Protein AF-K6E9Y2-F1 (afdb_monomer_lite)

pLDDT: mean 90.01, std 8.11, range [41.88, 97.06]

Radius of gyration: 33.17 Å; chains: 1; bounding box: 61×35×99 Å

Foldseek 3Di:
DLQDLVLLLLDDQQVLCVLLDNPDPVSVPDDSSVSSVSSCVVCPPPPPSVLVVLVVCQPSNWAFPVRLCVLLVHDPVVVVVCVVVVLWDFPDWDWDDDPNDIDIDTTTGSSSSVVCVVVVCVVVVVVVVVVVVVVVVVVVVVVVVVVVVVVVVVVCCCVPPVVVVLLVVQVVVPVVSSVVVVVVVVVVVVVVVVVVVVVVVVVVVVVVVVVVVVVVVVVD

Secondary structure (DSSP, 8-state):
--S-HHHHTTS-HHHHHHHH-TT-GGGGGS-HHHHHHHHHHHHTT-HHHHHHHHHH-TTTTPBPHHHHHHHHT--TTHHHHHHHTTSS-EEEEEEEEETTEEEEEEEE-HHHHHHHHHTTHHHHHHHHHHHHHHHHHHHHHHHHHHHHHHHHHHHHHIIIIIHHHHHHHHHHH-HHHHHHHHHHHHHHHHHHHHHHHHHHHHHHHHHHHHHHHHHHTT--

Sequence (220 aa):
MLIDEERAKRLHKSILIEEISPQNKSLMKLKKTELVALFLEKIEGNDLLQLNIIKKYPAIFALHPLEVEELLEITKSERPRWTKDSKLPVVYYESFRKWGRTLEYPMYNYFEAIQILRKNLVEKWRKSHNEEVAMNRKVSARAAVKTRKHHQFLIKNFYEDEWKTLLKQWYMEDPITGATLQLAFWTMWVNRFAKEMQVKEGKAKKRPLNIERRKSFFIN

Organism: NCBI:txid1117379

Structure (mmCIF, N/CA/C/O backbone):
data_AF-K6E9Y2-F1
#
_entry.id   AF-K6E9Y2-F1
#
loop_
_atom_site.group_PDB
_atom_site.id
_atom_site.type_symbol
_atom_site.label_atom_id
_atom_site.label_alt_id
_atom_site.label_comp_id
_atom_site.label_asym_id
_atom_site.label_entity_id
_atom_site.label_seq_id
_atom_site.pdbx_PDB_ins_code
_atom_site.Cartn_x
_atom_site.Cartn_y
_atom_site.Cartn_z
_atom_site.occupancy
_atom_site.B_iso_or_equiv
_atom_site.auth_seq_id
_atom_site.auth_comp_id
_atom_site.auth_asym_id
_atom_site.auth_atom_id
_atom_site.pdbx_PDB_model_num
ATOM 1 N N . MET A 1 1 ? -5.721 8.472 26.804 1.00 74.06 1 MET A N 1
ATOM 2 C CA . MET A 1 1 ? -6.708 7.381 26.941 1.00 74.06 1 MET A CA 1
ATOM 3 C C . MET A 1 1 ? -6.871 6.748 25.560 1.00 74.06 1 MET A C 1
ATOM 5 O O . MET A 1 1 ? -6.759 7.479 24.589 1.00 74.06 1 MET A O 1
ATOM 9 N N . LEU A 1 2 ? -6.990 5.422 25.431 1.00 81.81 2 LEU A N 1
ATOM 10 C CA . LEU A 1 2 ? -7.096 4.746 24.119 1.00 81.81 2 LEU A CA 1
ATOM 11 C C . LEU A 1 2 ? -8.550 4.672 23.625 1.00 81.81 2 LEU A C 1
ATOM 13 O O . LEU A 1 2 ? -8.819 4.674 22.421 1.00 81.81 2 LEU A O 1
ATOM 17 N N . ILE A 1 3 ? -9.493 4.581 24.561 1.00 87.00 3 ILE A N 1
ATOM 18 C CA . ILE A 1 3 ? -10.926 4.559 24.284 1.00 87.00 3 ILE A CA 1
ATOM 19 C C . ILE A 1 3 ? -11.521 5.886 24.747 1.00 87.00 3 ILE A C 1
ATOM 21 O O . ILE A 1 3 ? -11.663 6.111 25.946 1.00 87.00 3 ILE A O 1
ATOM 25 N N . ASP A 1 4 ? -11.885 6.730 23.786 1.00 87.88 4 ASP A N 1
ATOM 26 C CA . ASP A 1 4 ? -12.559 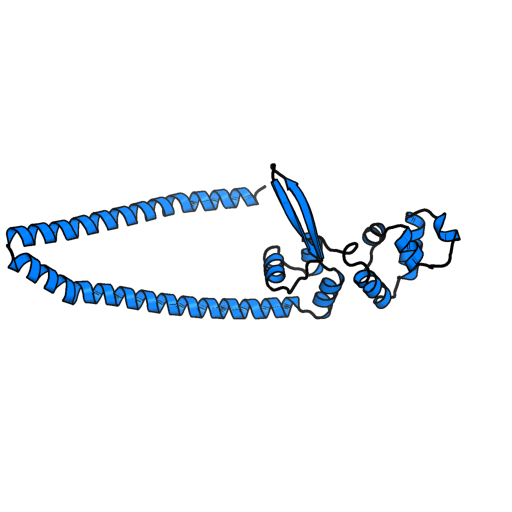8.003 24.043 1.00 87.88 4 ASP A CA 1
ATOM 27 C C . ASP A 1 4 ? -14.083 7.826 24.062 1.00 87.88 4 ASP A C 1
ATOM 29 O O . ASP A 1 4 ? -14.621 6.809 23.606 1.00 87.88 4 ASP A O 1
ATOM 33 N N . GLU A 1 5 ? -14.803 8.842 24.539 1.00 89.00 5 GLU A N 1
ATOM 34 C CA . GLU A 1 5 ? -16.264 8.808 24.669 1.00 89.00 5 GLU A CA 1
ATOM 35 C C . GLU A 1 5 ? -16.972 8.491 23.341 1.00 89.00 5 GLU A C 1
ATOM 37 O O . GLU A 1 5 ? -17.909 7.689 23.302 1.00 89.00 5 GLU A O 1
ATOM 42 N N . GLU A 1 6 ? -16.499 9.053 22.227 1.00 88.44 6 GLU A N 1
ATOM 43 C CA . GLU A 1 6 ? -17.061 8.786 20.898 1.00 88.44 6 GLU A CA 1
ATOM 44 C C . GLU A 1 6 ? -16.912 7.323 20.477 1.00 88.44 6 GLU A C 1
ATOM 46 O O . GLU A 1 6 ? -17.826 6.738 19.892 1.00 88.44 6 GLU A O 1
ATOM 51 N N . ARG A 1 7 ? -15.781 6.698 20.813 1.00 87.00 7 ARG A N 1
ATOM 52 C CA . ARG A 1 7 ? -15.530 5.286 20.508 1.00 87.00 7 ARG A CA 1
ATOM 53 C C . ARG A 1 7 ? -16.324 4.378 21.433 1.00 87.00 7 ARG A C 1
ATOM 55 O O . ARG A 1 7 ? -16.904 3.401 20.967 1.00 87.00 7 ARG A O 1
ATOM 62 N N . ALA A 1 8 ? -16.435 4.728 22.713 1.00 87.81 8 ALA A N 1
ATOM 63 C CA . ALA A 1 8 ? -17.274 4.005 23.665 1.00 87.81 8 ALA A CA 1
ATOM 64 C C . ALA A 1 8 ? -18.760 4.038 23.261 1.00 87.81 8 ALA A C 1
ATOM 66 O O . ALA A 1 8 ? -19.460 3.032 23.388 1.00 87.81 8 ALA A O 1
ATOM 67 N N . LYS A 1 9 ? -19.241 5.142 22.671 1.00 90.31 9 LYS A N 1
ATOM 68 C CA . LYS A 1 9 ? -20.601 5.234 22.107 1.00 90.31 9 LYS A CA 1
ATOM 69 C C . LYS A 1 9 ? -20.856 4.242 20.967 1.00 90.31 9 LYS A C 1
ATOM 71 O O . LYS A 1 9 ? -22.021 3.899 20.749 1.00 90.31 9 LYS A O 1
ATOM 76 N N . ARG A 1 10 ? -19.830 3.742 20.269 1.00 88.94 10 ARG A N 1
ATOM 77 C CA . ARG A 1 10 ? -19.991 2.713 19.221 1.00 88.94 10 ARG A CA 1
ATOM 78 C C . ARG A 1 10 ? -20.391 1.350 19.803 1.00 88.94 10 ARG A C 1
ATOM 80 O O . ARG A 1 10 ? -21.016 0.557 19.106 1.00 88.94 10 ARG A O 1
ATOM 87 N N . LEU A 1 11 ? -20.112 1.089 21.084 1.00 89.19 11 LEU A N 1
ATOM 88 C CA . LEU A 1 11 ? -20.496 -0.161 21.742 1.00 89.19 11 LEU A CA 1
ATOM 89 C C . LEU A 1 11 ? -22.020 -0.278 21.907 1.00 89.19 11 LEU A C 1
ATOM 91 O O . LEU A 1 11 ? -22.737 0.685 22.215 1.00 89.19 11 LEU A O 1
ATOM 95 N N . HIS A 1 12 ? -22.527 -1.498 21.732 1.00 88.12 12 HIS A N 1
ATOM 96 C CA . HIS A 1 12 ? -23.909 -1.826 22.065 1.00 88.12 12 HIS A CA 1
ATOM 97 C C . HIS A 1 12 ? -24.113 -1.852 23.583 1.00 88.12 12 HIS A C 1
ATOM 99 O O . HIS A 1 12 ? -23.205 -2.168 24.349 1.00 88.12 12 HIS A O 1
ATOM 105 N N . LYS A 1 13 ? -25.345 -1.561 24.019 1.00 86.75 13 LYS A N 1
ATOM 106 C CA . LYS A 1 13 ? -25.712 -1.528 25.443 1.00 86.75 13 LYS A CA 1
ATOM 107 C C . LYS A 1 13 ? -25.407 -2.854 26.153 1.00 86.75 13 LYS A C 1
ATOM 109 O O . LYS A 1 13 ? -24.942 -2.836 27.284 1.00 86.75 13 LYS A O 1
ATOM 114 N N . SER A 1 14 ? -25.642 -3.981 25.480 1.00 86.00 14 SER A N 1
ATOM 115 C CA . SER A 1 14 ? -25.337 -5.322 25.990 1.00 86.00 14 SER A CA 1
ATOM 116 C C . SER A 1 14 ? -23.853 -5.497 26.308 1.00 86.00 14 SER A C 1
ATOM 118 O O . SER A 1 14 ? -23.520 -5.954 27.396 1.00 86.00 14 SER A O 1
ATOM 120 N N . ILE A 1 15 ? -22.978 -5.063 25.397 1.00 87.81 15 ILE A N 1
ATOM 121 C CA . ILE A 1 15 ? -21.522 -5.164 25.548 1.00 87.81 15 ILE A CA 1
ATOM 122 C C . ILE A 1 15 ? -21.037 -4.283 26.703 1.00 87.81 15 ILE A C 1
ATOM 124 O O 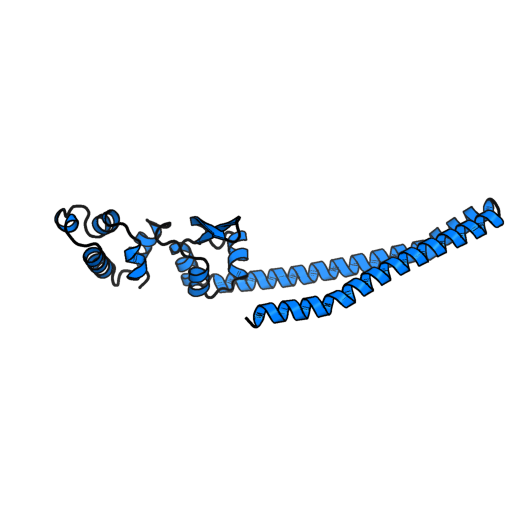. ILE A 1 15 ? -20.252 -4.732 27.530 1.00 87.81 15 ILE A O 1
ATOM 128 N N . LEU A 1 16 ? -21.546 -3.049 26.812 1.00 86.44 16 LEU A N 1
ATOM 129 C CA . LEU A 1 16 ? -21.209 -2.159 27.931 1.00 86.44 16 LEU A CA 1
ATOM 130 C C . LEU A 1 16 ? -21.563 -2.796 29.283 1.00 86.44 16 LEU A C 1
ATOM 132 O O . LEU A 1 16 ? -20.768 -2.743 30.214 1.00 86.44 16 LEU A O 1
ATOM 136 N N . ILE A 1 17 ? -22.732 -3.432 29.390 1.00 86.19 17 ILE A N 1
ATOM 137 C CA . ILE A 1 17 ? -23.160 -4.104 30.625 1.00 86.19 17 ILE A CA 1
ATOM 138 C C . ILE A 1 17 ? -22.260 -5.305 30.938 1.00 86.19 17 ILE A C 1
ATOM 140 O O . ILE A 1 17 ? -21.850 -5.453 32.087 1.00 86.19 17 ILE A O 1
ATOM 144 N N . GLU A 1 18 ? -21.921 -6.125 29.939 1.00 87.62 18 GLU A N 1
ATOM 145 C CA . GLU A 1 18 ? -21.026 -7.279 30.101 1.00 87.62 18 GLU A CA 1
ATOM 146 C C . GLU A 1 18 ? -19.648 -6.860 30.634 1.00 87.62 18 GLU A C 1
ATOM 148 O O . GLU A 1 18 ? -19.160 -7.442 31.603 1.00 87.62 18 GLU A O 1
ATOM 153 N N . GLU A 1 19 ? -19.049 -5.816 30.054 1.00 87.12 19 GLU A N 1
ATOM 154 C CA . GLU A 1 19 ? -17.720 -5.339 30.450 1.00 87.12 19 GLU A CA 1
ATOM 155 C C . GLU A 1 19 ? -17.734 -4.584 31.793 1.00 87.12 19 GLU A C 1
ATOM 157 O O . GLU A 1 19 ? -16.748 -4.630 32.533 1.00 87.12 19 GLU A O 1
ATOM 162 N N . ILE A 1 20 ? -18.835 -3.912 32.166 1.00 83.94 20 ILE A N 1
ATOM 163 C CA . ILE A 1 20 ? -18.978 -3.257 33.481 1.00 83.94 20 ILE A CA 1
ATOM 164 C C . ILE A 1 20 ? -19.216 -4.300 34.579 1.00 83.94 20 ILE A C 1
ATOM 166 O O . ILE A 1 20 ? -18.459 -4.348 35.552 1.00 83.94 20 ILE A O 1
ATOM 170 N N . SER A 1 21 ? -20.251 -5.132 34.450 1.00 82.38 21 SER A N 1
ATOM 171 C CA . SER A 1 21 ? -20.549 -6.220 35.384 1.00 82.38 21 SER A CA 1
ATOM 172 C C . SER A 1 21 ? -21.590 -7.184 34.789 1.00 82.38 21 SER A C 1
ATOM 174 O O . SER A 1 21 ? -22.768 -6.824 34.684 1.00 82.38 21 SER A O 1
ATOM 176 N N . PRO A 1 22 ? -21.220 -8.440 34.480 1.00 72.88 22 PRO A N 1
ATOM 177 C CA . PRO A 1 22 ? -22.093 -9.373 33.765 1.00 72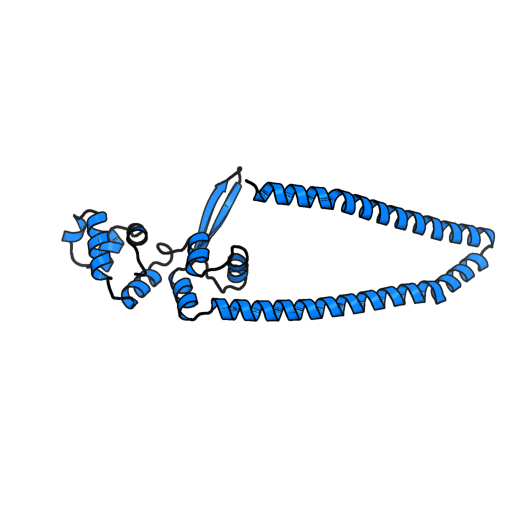.88 22 PRO A CA 1
ATOM 178 C C . PRO A 1 22 ? -23.317 -9.849 34.572 1.00 72.88 22 PRO A C 1
ATOM 180 O O . PRO A 1 22 ? -24.254 -10.397 34.000 1.00 72.88 22 PRO A O 1
ATOM 183 N N . GLN A 1 23 ? -23.346 -9.639 35.893 1.00 72.44 23 GLN A N 1
ATOM 184 C CA . GLN A 1 23 ? -24.413 -10.139 36.779 1.00 72.44 23 GLN A CA 1
ATOM 185 C C . GLN A 1 23 ? -25.368 -9.042 37.273 1.00 72.44 23 GLN A C 1
ATOM 187 O O . GLN A 1 23 ? -26.384 -9.333 37.910 1.00 72.44 23 GLN A O 1
ATOM 192 N N . ASN A 1 24 ? -25.083 -7.771 36.982 1.00 76.12 24 ASN A N 1
ATOM 193 C CA . ASN A 1 24 ? -25.829 -6.670 37.570 1.00 76.12 24 ASN A CA 1
ATOM 194 C C . ASN A 1 24 ? -27.070 -6.289 36.741 1.00 76.12 24 ASN A C 1
ATOM 196 O O . ASN A 1 24 ? -27.037 -5.407 35.881 1.00 76.12 24 ASN A O 1
ATOM 200 N N . LYS A 1 25 ? -28.209 -6.923 37.053 1.00 73.75 25 LYS A N 1
ATOM 201 C CA . LYS A 1 25 ? -29.513 -6.669 36.401 1.00 73.75 25 LYS A CA 1
ATOM 202 C C . LYS A 1 25 ? -29.996 -5.215 36.513 1.00 73.75 25 LYS A C 1
ATOM 204 O O . LYS A 1 25 ? -30.822 -4.795 35.704 1.00 73.75 25 LYS A O 1
ATOM 209 N N . SER A 1 26 ? -29.495 -4.435 37.477 1.00 76.25 26 SER A N 1
ATOM 210 C CA . SER A 1 26 ? -29.870 -3.021 37.637 1.00 76.25 26 SER A CA 1
ATOM 211 C C . SER A 1 26 ? -29.356 -2.136 36.491 1.00 76.25 26 SER A C 1
ATOM 213 O O . SER A 1 26 ? -30.050 -1.205 36.082 1.00 76.25 26 SER A O 1
ATOM 215 N N . LEU A 1 27 ? -28.221 -2.499 35.878 1.00 79.81 27 LEU A N 1
ATOM 216 C CA . LEU A 1 27 ? -27.604 -1.759 34.770 1.00 79.81 27 LEU A CA 1
ATOM 217 C C . LEU A 1 27 ? -28.440 -1.798 33.482 1.00 79.81 27 LEU A C 1
ATOM 219 O O . LEU A 1 27 ? -28.322 -0.911 32.637 1.00 79.81 27 LEU A O 1
ATOM 223 N N . MET A 1 28 ? -29.344 -2.775 33.331 1.00 77.00 28 MET A N 1
ATOM 224 C CA . MET A 1 28 ? -30.238 -2.837 32.168 1.00 77.00 28 MET A CA 1
ATOM 225 C C . MET A 1 28 ? -31.202 -1.647 32.091 1.00 77.00 28 MET A C 1
ATOM 227 O O . MET A 1 28 ? -31.632 -1.288 30.991 1.00 77.00 28 MET A O 1
ATOM 231 N N . LYS A 1 29 ? -31.518 -1.017 33.230 1.00 83.19 29 LYS A N 1
ATOM 232 C CA . LYS A 1 29 ? -32.454 0.115 33.313 1.00 83.19 29 LYS A CA 1
ATOM 233 C C . LYS A 1 29 ? -31.810 1.463 32.977 1.00 83.19 29 LYS A C 1
ATOM 235 O O . LYS A 1 29 ? -32.530 2.391 32.625 1.00 83.19 29 LYS A O 1
ATOM 240 N N . LEU A 1 30 ? -30.481 1.562 33.039 1.00 86.25 30 LEU A N 1
ATOM 241 C CA . LEU A 1 30 ? -29.748 2.810 32.811 1.00 86.25 30 LEU A CA 1
ATOM 242 C C . LEU A 1 30 ? -29.773 3.240 31.343 1.00 86.25 30 LEU A C 1
ATOM 244 O O . LEU A 1 30 ? -29.911 2.414 30.429 1.00 86.25 30 LEU A O 1
ATOM 248 N N . LYS A 1 31 ? -29.619 4.542 31.097 1.00 89.62 31 LYS A N 1
ATOM 249 C CA . LYS A 1 31 ? -29.473 5.074 29.736 1.00 89.62 31 LYS A CA 1
ATOM 250 C C . LYS A 1 31 ? -28.091 4.725 29.180 1.00 89.62 31 LYS A C 1
ATOM 252 O O . LYS A 1 31 ? -27.131 4.519 29.916 1.00 89.62 31 LYS A O 1
ATOM 257 N N . LYS A 1 32 ? -27.963 4.666 27.849 1.00 87.50 32 LYS A N 1
ATOM 258 C CA . LYS A 1 32 ? -26.680 4.344 27.193 1.00 87.50 32 LYS A CA 1
ATOM 259 C C . LYS A 1 32 ? -25.575 5.340 27.567 1.00 87.50 32 LYS A C 1
ATOM 261 O O . LYS A 1 32 ? -24.437 4.934 27.734 1.00 87.50 32 LYS A O 1
ATOM 266 N N . THR A 1 33 ? -25.915 6.617 27.717 1.00 90.00 33 THR A N 1
ATOM 267 C CA . THR A 1 33 ? -24.982 7.682 28.112 1.00 90.00 33 THR A CA 1
ATOM 268 C C . THR A 1 33 ? -24.390 7.444 29.501 1.00 90.00 33 THR A C 1
ATOM 270 O O . THR A 1 33 ? -23.181 7.532 29.670 1.00 90.00 33 THR A O 1
ATOM 273 N N . GLU A 1 34 ? -25.225 7.056 30.467 1.00 89.88 34 GLU A N 1
ATOM 274 C CA . GLU A 1 34 ? -24.806 6.716 31.835 1.00 89.88 34 GLU A CA 1
ATOM 275 C C . GLU A 1 34 ? -23.909 5.472 31.843 1.00 89.88 34 GLU A C 1
ATOM 277 O O . GLU A 1 34 ? -22.888 5.441 32.521 1.00 89.88 34 GLU A O 1
ATOM 282 N N . LEU A 1 35 ? -24.246 4.466 31.030 1.00 88.44 35 LEU A N 1
ATOM 283 C CA . LEU A 1 35 ? -23.419 3.266 30.880 1.00 88.44 35 LEU A CA 1
ATOM 284 C C . LEU A 1 35 ? -22.059 3.567 30.247 1.00 88.44 35 LEU A C 1
ATOM 286 O O . LEU A 1 35 ? -21.070 2.965 30.644 1.00 88.44 35 LEU A O 1
ATOM 290 N N . VAL A 1 36 ? -21.991 4.488 29.282 1.00 90.31 36 VAL A N 1
ATOM 291 C CA . VAL A 1 36 ? -20.715 4.921 28.695 1.00 90.31 36 VAL A CA 1
ATOM 292 C C . VAL A 1 36 ? -19.853 5.626 29.741 1.00 90.31 36 VAL A C 1
ATOM 294 O O . VAL A 1 36 ? -18.672 5.311 29.830 1.00 90.31 36 VAL A O 1
ATOM 297 N N . ALA A 1 37 ? -20.425 6.511 30.562 1.00 90.75 37 ALA A N 1
ATOM 298 C CA . ALA A 1 37 ? -19.683 7.193 31.624 1.00 90.75 37 ALA A CA 1
ATOM 299 C C . ALA A 1 37 ? -19.100 6.200 32.646 1.00 90.75 37 ALA A C 1
ATOM 301 O O . ALA A 1 37 ? -17.896 6.207 32.884 1.00 90.75 37 ALA A O 1
ATOM 302 N N . LEU A 1 38 ? -19.925 5.275 33.155 1.00 89.00 38 LEU A N 1
ATOM 303 C CA . LEU A 1 38 ? -19.481 4.223 34.082 1.00 89.00 38 LEU A CA 1
ATOM 304 C C . LEU A 1 38 ? -18.423 3.301 33.462 1.00 89.00 38 LEU A C 1
ATOM 306 O O . LEU A 1 38 ? -17.501 2.843 34.134 1.00 89.00 38 LEU A O 1
ATOM 310 N N . PHE A 1 39 ? -18.563 3.001 32.171 1.00 89.50 39 PHE A N 1
ATOM 311 C CA . PHE A 1 39 ? -17.585 2.206 31.443 1.00 89.50 39 PHE A CA 1
ATOM 312 C C . PHE A 1 39 ? -16.237 2.927 31.336 1.00 89.50 39 PHE A C 1
ATOM 314 O O . PHE A 1 39 ? -15.210 2.302 31.590 1.00 89.50 39 PHE A O 1
ATOM 321 N N . LEU A 1 40 ? -16.241 4.220 30.992 1.00 90.06 40 LEU A N 1
ATOM 322 C CA . LEU A 1 40 ? -15.028 5.033 30.886 1.00 90.06 40 LEU A CA 1
ATOM 323 C C . LEU A 1 40 ? -14.317 5.165 32.234 1.00 90.06 40 LEU A C 1
ATOM 325 O O . LEU A 1 40 ? -13.112 4.951 32.282 1.00 90.06 40 LEU A O 1
ATOM 329 N N . GLU A 1 41 ? -15.061 5.419 33.312 1.00 89.94 41 GLU A N 1
ATOM 330 C CA . GLU A 1 41 ? -14.529 5.489 34.680 1.00 89.94 41 GLU A CA 1
ATOM 331 C C . GLU A 1 41 ? -13.850 4.170 35.084 1.00 89.94 41 GLU A C 1
ATOM 333 O O . GLU A 1 41 ? -12.745 4.154 35.619 1.00 89.94 41 GLU A O 1
ATOM 338 N N . LYS A 1 42 ? -14.460 3.025 34.748 1.00 88.12 42 LYS A N 1
ATOM 339 C CA . LYS A 1 42 ? -13.901 1.705 35.074 1.00 88.12 42 LYS A CA 1
ATOM 340 C C . LYS A 1 42 ? -12.582 1.407 34.354 1.00 88.12 42 LYS A C 1
ATOM 342 O O . LYS A 1 42 ? -11.726 0.712 34.902 1.00 88.12 42 LYS A O 1
ATOM 347 N N . ILE A 1 43 ? -12.449 1.838 33.102 1.00 90.00 43 ILE A N 1
ATOM 348 C CA . ILE A 1 43 ? -11.250 1.572 32.289 1.00 90.00 43 ILE A CA 1
ATOM 349 C C . ILE A 1 43 ? -10.192 2.671 32.427 1.00 90.00 43 ILE A C 1
ATOM 351 O O . ILE A 1 43 ? -9.093 2.531 31.877 1.00 90.00 43 ILE A O 1
ATOM 355 N N . GLU A 1 44 ? -10.514 3.762 33.120 1.00 89.06 44 GLU A N 1
ATOM 356 C CA . GLU A 1 44 ? -9.628 4.898 33.317 1.00 89.06 44 GLU A CA 1
ATOM 357 C C . GLU A 1 44 ? -8.326 4.457 34.002 1.00 89.06 44 GLU A C 1
ATOM 359 O O . GLU A 1 44 ? -8.309 3.630 34.912 1.00 89.06 44 GLU A O 1
ATOM 364 N N . GLY A 1 45 ? -7.192 4.939 33.490 1.00 84.38 45 GLY A N 1
ATOM 365 C CA . GLY A 1 45 ? -5.864 4.607 34.017 1.00 84.38 45 GLY A CA 1
ATOM 366 C C . GLY A 1 45 ? -5.362 3.174 33.765 1.00 84.38 45 GLY A C 1
ATOM 367 O O . GLY A 1 45 ? -4.196 2.903 34.046 1.00 84.38 45 GLY A O 1
ATOM 368 N N . ASN A 1 46 ? -6.169 2.260 33.206 1.00 90.19 46 ASN A N 1
ATOM 369 C CA . ASN A 1 46 ? -5.751 0.877 32.942 1.00 90.19 46 ASN A CA 1
ATOM 370 C C . ASN A 1 46 ? -5.604 0.564 31.442 1.00 90.19 46 ASN A C 1
ATOM 372 O O . ASN A 1 46 ? -6.493 0.003 30.796 1.00 90.19 46 ASN A O 1
ATOM 376 N N . ASP A 1 47 ? -4.425 0.871 30.901 1.00 87.56 47 ASP A N 1
ATOM 377 C CA . ASP A 1 47 ? -4.064 0.628 29.498 1.00 87.56 47 ASP A CA 1
ATOM 378 C C . ASP A 1 47 ? -4.223 -0.836 29.062 1.00 87.56 47 ASP A C 1
ATOM 380 O O . ASP A 1 47 ? -4.598 -1.107 27.921 1.00 87.56 47 ASP A O 1
ATOM 384 N N . LEU A 1 48 ? -3.937 -1.797 29.947 1.00 89.12 48 LEU A N 1
ATOM 385 C CA . LEU A 1 48 ? -4.042 -3.220 29.618 1.00 89.12 48 LEU A CA 1
ATOM 386 C C . LEU A 1 48 ? -5.499 -3.635 29.412 1.00 89.12 48 LEU A C 1
ATOM 388 O O . LEU A 1 48 ? -5.804 -4.334 28.443 1.00 89.12 48 LEU A O 1
ATOM 392 N N . LEU A 1 49 ? -6.404 -3.175 30.281 1.00 89.38 49 LEU A N 1
ATOM 393 C CA . LEU A 1 49 ? -7.837 -3.415 30.115 1.00 89.38 49 LEU A CA 1
ATOM 394 C C . LEU A 1 49 ? -8.362 -2.768 28.832 1.00 89.38 49 LEU A C 1
ATOM 396 O O . LEU A 1 49 ? -9.061 -3.429 28.065 1.00 89.38 49 LEU A O 1
ATOM 400 N N . GLN A 1 50 ? -7.965 -1.525 28.549 1.00 90.56 50 GLN A N 1
ATOM 401 C CA . GLN A 1 50 ? -8.358 -0.836 27.316 1.00 90.56 50 GLN A CA 1
ATOM 402 C C . GLN A 1 50 ? -7.915 -1.616 26.068 1.00 90.56 50 GLN A C 1
ATOM 404 O O . GLN A 1 50 ? -8.716 -1.849 25.163 1.00 90.56 50 GLN A O 1
ATOM 409 N N . LEU A 1 51 ? -6.669 -2.098 26.032 1.00 91.12 51 LEU A N 1
ATOM 410 C CA . LEU A 1 51 ? -6.160 -2.897 24.912 1.00 91.12 51 LEU A CA 1
ATOM 411 C C . LEU A 1 51 ? -6.876 -4.235 24.757 1.00 91.12 51 LEU A C 1
ATOM 413 O O . LEU A 1 51 ? -7.147 -4.650 23.629 1.00 91.12 51 LEU A O 1
ATOM 417 N N . ASN A 1 52 ? -7.186 -4.908 25.865 1.00 91.69 52 ASN A N 1
ATOM 418 C CA . ASN A 1 52 ? -7.913 -6.174 25.836 1.00 91.69 52 ASN A CA 1
ATOM 419 C C . ASN A 1 52 ? -9.317 -5.995 25.251 1.00 91.69 52 ASN A C 1
ATOM 421 O O . ASN A 1 52 ? -9.735 -6.802 24.423 1.00 91.69 52 ASN A O 1
ATOM 425 N N . ILE A 1 53 ? -10.009 -4.912 25.611 1.00 91.50 53 ILE A N 1
ATOM 426 C CA . ILE A 1 53 ? -11.331 -4.585 25.064 1.00 91.50 53 ILE A CA 1
ATOM 427 C C . ILE A 1 53 ? -11.241 -4.289 23.562 1.00 91.50 53 ILE A C 1
ATOM 429 O O . ILE A 1 53 ? -12.008 -4.852 22.780 1.00 91.50 53 ILE A O 1
ATOM 433 N N . ILE A 1 54 ? -10.273 -3.467 23.137 1.00 92.88 54 ILE A N 1
ATOM 434 C CA . ILE A 1 54 ? -10.056 -3.161 21.711 1.00 92.88 54 ILE A CA 1
ATOM 435 C C . ILE A 1 54 ? -9.790 -4.450 20.924 1.00 92.88 54 ILE A C 1
ATOM 437 O O . ILE A 1 54 ? -10.344 -4.651 19.844 1.00 92.88 54 ILE A O 1
ATOM 441 N N . LYS A 1 55 ? -8.979 -5.353 21.485 1.00 93.38 55 LYS A N 1
ATOM 442 C CA . LYS A 1 55 ? -8.666 -6.650 20.879 1.00 93.38 55 LYS A CA 1
ATOM 443 C C . LYS A 1 55 ? -9.879 -7.587 20.825 1.00 93.38 55 LYS A C 1
ATOM 445 O O . LYS A 1 55 ? -10.004 -8.330 19.855 1.00 93.38 55 LYS A O 1
ATOM 450 N N . LYS A 1 56 ? -10.760 -7.564 21.835 1.00 93.50 56 LYS A N 1
ATOM 451 C CA . LYS A 1 56 ? -11.984 -8.387 21.894 1.00 93.50 56 LYS A CA 1
ATOM 452 C C . LYS A 1 56 ? -13.012 -7.954 20.842 1.00 93.50 56 LYS A C 1
ATOM 454 O O . LYS A 1 56 ? -13.675 -8.812 20.267 1.00 93.50 56 LYS A O 1
ATOM 459 N N . TYR A 1 57 ? -13.103 -6.655 20.540 1.00 93.25 57 TYR A N 1
ATOM 460 C CA . TYR A 1 57 ? -14.097 -6.099 19.608 1.00 93.25 57 TYR A CA 1
ATOM 461 C C . TYR A 1 57 ? -13.468 -5.333 18.423 1.00 93.25 57 TYR A C 1
ATOM 463 O O . TYR A 1 57 ? -13.710 -4.132 18.259 1.00 93.25 57 TYR A O 1
ATOM 471 N N . PRO A 1 58 ? -12.706 -6.006 17.539 1.00 92.94 58 PRO A N 1
ATOM 472 C CA . PRO A 1 58 ? -11.917 -5.338 16.503 1.00 92.94 58 PRO A CA 1
ATOM 473 C C . PRO A 1 58 ? -12.766 -4.603 15.459 1.00 92.94 58 PRO A C 1
ATOM 475 O O . PRO A 1 58 ? -12.326 -3.588 14.934 1.00 92.94 58 PRO A O 1
ATOM 478 N N . ALA A 1 59 ? -13.980 -5.080 15.161 1.00 92.31 59 ALA A N 1
ATOM 479 C CA . ALA A 1 59 ? -14.862 -4.440 14.183 1.00 92.31 59 ALA A CA 1
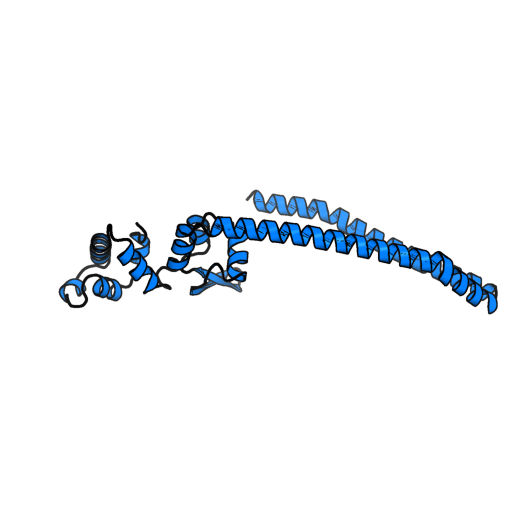ATOM 480 C C . ALA A 1 59 ? -15.473 -3.126 14.700 1.00 92.31 59 ALA A C 1
ATOM 482 O O . ALA A 1 59 ? -15.619 -2.171 13.940 1.00 92.31 59 ALA A O 1
ATOM 483 N N . ILE A 1 60 ? -15.795 -3.059 15.997 1.00 92.12 60 ILE A N 1
ATOM 484 C CA . ILE A 1 60 ? -16.408 -1.873 16.616 1.00 92.12 60 ILE A CA 1
ATOM 485 C C . ILE A 1 60 ? -15.379 -0.748 16.752 1.00 92.12 60 ILE A C 1
ATOM 487 O O . ILE A 1 60 ? -15.678 0.421 16.509 1.00 92.12 60 ILE A O 1
ATOM 491 N N . PHE A 1 61 ? -14.151 -1.120 17.112 1.00 94.12 61 PHE A N 1
ATOM 492 C CA . PHE A 1 61 ? -13.028 -0.198 17.232 1.00 94.12 61 PHE A CA 1
ATOM 493 C C . PHE A 1 61 ? -12.216 -0.075 15.944 1.00 94.12 61 PHE A C 1
ATOM 495 O O . PHE A 1 61 ? -11.108 0.447 15.989 1.00 94.12 61 PHE A O 1
ATOM 502 N N . ALA A 1 62 ? -12.724 -0.549 14.805 1.00 95.12 62 ALA A N 1
ATOM 503 C CA . ALA A 1 62 ? -11.992 -0.422 13.557 1.00 95.12 62 ALA A CA 1
ATOM 504 C C . ALA A 1 62 ? -11.815 1.057 13.182 1.00 95.12 62 ALA A C 1
ATOM 506 O O . ALA A 1 62 ? -12.714 1.878 13.383 1.00 95.12 62 ALA A O 1
ATOM 507 N N . LEU A 1 63 ? -10.644 1.377 12.639 1.00 95.25 63 LEU A N 1
ATOM 508 C CA . LEU A 1 63 ? -10.278 2.730 12.252 1.00 95.25 63 LEU A CA 1
ATOM 509 C C . LEU A 1 63 ? -10.602 2.994 10.789 1.00 95.25 63 LEU A C 1
ATOM 511 O O . LEU A 1 63 ? -10.254 2.199 9.907 1.00 95.25 63 LEU A O 1
ATOM 515 N N . HIS A 1 64 ? -11.184 4.161 10.537 1.00 95.25 64 HIS A N 1
ATOM 516 C CA . HIS A 1 64 ? -11.330 4.690 9.188 1.00 95.25 64 HIS A CA 1
ATOM 517 C C . HIS A 1 64 ? -9.942 5.018 8.593 1.00 95.25 64 HIS A C 1
ATOM 519 O O . HIS A 1 64 ? -9.037 5.402 9.338 1.00 95.25 64 HIS A O 1
ATOM 525 N N . PRO A 1 65 ? -9.733 4.930 7.262 1.00 95.38 65 PRO A N 1
ATOM 526 C CA . PRO A 1 65 ? -8.457 5.262 6.627 1.00 95.38 65 PRO A CA 1
ATOM 527 C C . PRO A 1 65 ? -7.826 6.588 7.072 1.00 95.38 65 PRO A C 1
ATOM 529 O O . PRO A 1 65 ? -6.615 6.643 7.252 1.00 95.38 65 PRO A O 1
ATOM 532 N N . LEU A 1 66 ? -8.643 7.628 7.272 1.00 94.75 66 LEU A N 1
ATOM 533 C CA . LEU A 1 66 ? -8.184 8.934 7.767 1.00 94.75 66 LEU A CA 1
ATOM 534 C C . LEU A 1 66 ? -7.695 8.863 9.220 1.00 94.75 66 LEU A C 1
ATOM 536 O O . LEU A 1 66 ? -6.614 9.354 9.515 1.00 94.75 66 LEU A O 1
ATOM 540 N N . GLU A 1 67 ? -8.434 8.179 10.099 1.00 94.50 67 GLU A N 1
ATOM 541 C CA . GLU A 1 67 ? -8.043 8.007 11.505 1.00 94.50 67 GLU A CA 1
ATOM 542 C C . GLU A 1 67 ? -6.717 7.231 11.619 1.00 94.50 67 GLU A C 1
ATOM 544 O O . GLU A 1 67 ? -5.906 7.512 12.494 1.00 94.50 67 GLU A O 1
ATOM 549 N N . VAL A 1 68 ? -6.462 6.263 10.727 1.00 95.25 68 VAL A N 1
ATOM 550 C CA . VAL A 1 68 ? -5.173 5.544 10.671 1.00 95.25 68 VAL A CA 1
ATOM 551 C C . VAL A 1 68 ? -4.040 6.450 10.205 1.00 95.25 68 VAL A C 1
ATOM 553 O O . VAL A 1 68 ? -2.933 6.363 10.735 1.00 95.25 68 VAL A O 1
ATOM 556 N N . GLU A 1 69 ? -4.301 7.277 9.191 1.00 96.00 69 GLU A N 1
ATOM 557 C CA . GLU A 1 69 ? -3.331 8.237 8.659 1.00 96.00 69 GLU A CA 1
ATOM 558 C C . GLU A 1 69 ? -2.902 9.237 9.735 1.00 96.00 69 GLU A C 1
ATOM 560 O O . GLU A 1 69 ? -1.707 9.472 9.901 1.00 96.00 69 GLU A O 1
ATOM 565 N N . GLU A 1 70 ? -3.859 9.738 10.514 1.00 95.19 70 GLU A N 1
ATOM 566 C CA . GLU A 1 70 ? -3.617 10.632 11.647 1.00 95.19 70 GLU A CA 1
ATOM 567 C C . GLU A 1 70 ? -2.904 9.917 12.801 1.00 95.19 70 GLU A C 1
ATOM 569 O O . GLU A 1 70 ? -1.887 10.403 13.284 1.00 95.19 70 GLU A O 1
ATOM 574 N N . LEU A 1 71 ? -3.376 8.733 13.206 1.00 94.00 71 LEU A N 1
ATOM 575 C CA . LEU A 1 71 ? -2.817 7.995 14.344 1.00 94.00 71 LEU A CA 1
ATOM 576 C C . LEU A 1 71 ? -1.361 7.564 14.129 1.00 94.00 71 LEU A C 1
ATOM 578 O O . LEU A 1 71 ? -0.580 7.535 15.077 1.00 94.00 71 LEU A O 1
ATOM 582 N N . LEU A 1 72 ? -1.017 7.144 12.910 1.00 94.19 72 LEU A N 1
ATOM 583 C CA . LEU A 1 72 ? 0.325 6.657 12.583 1.00 94.19 72 LEU A CA 1
ATOM 584 C C . LEU A 1 72 ? 1.220 7.736 11.965 1.00 94.19 72 LEU A C 1
ATOM 586 O O . LEU A 1 72 ? 2.386 7.446 11.696 1.00 94.19 72 LEU A O 1
ATOM 590 N N . GLU A 1 73 ? 0.686 8.935 11.713 1.00 95.38 73 GLU A N 1
ATOM 591 C CA . GLU A 1 73 ? 1.351 10.022 10.982 1.00 95.38 73 GLU A CA 1
ATOM 592 C C . GLU A 1 73 ? 1.872 9.567 9.607 1.00 95.38 73 GLU A C 1
ATOM 594 O O . GLU A 1 73 ? 3.036 9.760 9.228 1.00 95.38 73 GLU A O 1
ATOM 599 N N . ILE A 1 74 ? 1.000 8.894 8.851 1.00 94.88 74 ILE A N 1
ATOM 600 C CA . ILE A 1 74 ? 1.328 8.298 7.551 1.00 94.88 74 ILE A CA 1
ATOM 601 C C . ILE A 1 74 ? 0.578 8.989 6.429 1.00 94.88 74 ILE A C 1
ATOM 603 O O . ILE A 1 74 ? -0.522 9.509 6.590 1.00 94.88 74 ILE A O 1
ATOM 607 N N . THR A 1 75 ? 1.166 8.960 5.240 1.00 94.31 75 THR A N 1
ATOM 608 C CA . THR A 1 75 ? 0.542 9.589 4.075 1.00 94.31 75 THR A CA 1
ATOM 609 C C . THR A 1 75 ? -0.479 8.674 3.390 1.00 94.31 75 THR A C 1
ATOM 611 O O . THR A 1 75 ? -0.398 7.441 3.434 1.00 94.31 75 THR A O 1
ATOM 614 N N . LYS A 1 76 ? -1.384 9.292 2.622 1.00 94.56 76 LYS A N 1
ATOM 615 C CA . LYS A 1 76 ? -2.375 8.621 1.757 1.00 94.56 76 LYS A CA 1
ATOM 616 C C . LYS A 1 76 ? -1.777 7.632 0.752 1.00 94.56 76 LYS A C 1
ATOM 618 O O . LYS A 1 76 ? -2.498 6.782 0.234 1.00 94.56 76 LYS A O 1
ATOM 623 N N . SER A 1 77 ? -0.487 7.749 0.430 1.00 93.56 77 SER A N 1
ATOM 624 C CA . SER A 1 77 ? 0.235 6.821 -0.450 1.00 93.56 77 SER A CA 1
ATOM 625 C C . SER A 1 77 ? 0.916 5.687 0.322 1.00 93.56 77 SER A C 1
ATOM 627 O O . SER A 1 77 ? 1.006 4.569 -0.189 1.00 93.56 77 SER A O 1
ATOM 629 N N . GLU A 1 78 ? 1.347 5.939 1.560 1.00 95.00 78 GLU A N 1
ATOM 630 C CA . GLU A 1 78 ? 1.935 4.932 2.446 1.00 95.00 78 GLU A CA 1
ATOM 631 C C . GLU A 1 78 ? 0.900 3.910 2.907 1.00 95.00 78 GLU A C 1
ATOM 633 O O . GLU A 1 78 ? 1.148 2.709 2.795 1.00 95.00 78 GLU A O 1
ATOM 638 N N . ARG A 1 79 ? -0.283 4.365 3.337 1.00 95.50 79 ARG A N 1
ATOM 639 C CA . ARG A 1 79 ? -1.370 3.492 3.799 1.00 95.50 79 ARG A CA 1
ATOM 640 C C . ARG A 1 79 ? -1.704 2.358 2.815 1.00 95.50 79 ARG A C 1
ATOM 642 O O . ARG A 1 79 ? -1.619 1.195 3.218 1.00 95.50 79 ARG A O 1
ATOM 649 N N . PRO A 1 80 ? -2.060 2.610 1.536 1.00 94.94 80 PRO A N 1
ATOM 650 C CA . PRO A 1 80 ? -2.390 1.535 0.603 1.00 94.94 80 PRO A CA 1
ATOM 651 C C . PRO A 1 80 ? -1.185 0.644 0.289 1.00 94.94 80 PRO A C 1
ATOM 653 O O . PRO A 1 80 ? -1.366 -0.550 0.069 1.00 94.94 80 PRO A O 1
ATOM 656 N N . ARG A 1 81 ? 0.043 1.180 0.298 1.00 94.75 81 ARG A N 1
ATOM 657 C CA . ARG A 1 81 ? 1.262 0.375 0.128 1.00 94.75 81 ARG A CA 1
ATOM 658 C C . ARG A 1 81 ? 1.424 -0.614 1.279 1.00 94.75 81 ARG A C 1
ATOM 660 O O . ARG A 1 81 ? 1.581 -1.802 1.046 1.00 94.75 81 ARG A O 1
ATOM 667 N N . TRP A 1 82 ? 1.308 -0.152 2.517 1.00 95.25 82 TRP A N 1
ATOM 668 C CA . TRP A 1 82 ? 1.437 -1.016 3.691 1.00 95.25 82 TRP A CA 1
ATOM 669 C C . TRP A 1 82 ? 0.253 -1.957 3.883 1.00 95.25 82 TRP A C 1
ATOM 671 O O . TRP A 1 82 ? 0.420 -3.039 4.437 1.00 95.25 82 TRP A O 1
ATOM 681 N N . THR A 1 83 ? -0.919 -1.589 3.368 1.00 94.94 83 THR A N 1
ATOM 682 C CA . THR A 1 83 ? -2.055 -2.512 3.259 1.00 94.94 83 THR A CA 1
ATOM 683 C C . THR A 1 83 ? -1.723 -3.664 2.301 1.00 94.94 83 THR A C 1
ATOM 685 O O . THR A 1 83 ? -1.977 -4.816 2.629 1.00 94.94 83 THR A O 1
ATOM 688 N N . LYS A 1 84 ? -1.099 -3.381 1.144 1.00 94.44 84 LYS A N 1
ATOM 689 C CA . LYS A 1 84 ? -0.659 -4.414 0.184 1.00 94.44 84 LYS A CA 1
ATOM 690 C C . LYS A 1 84 ? 0.449 -5.310 0.734 1.00 94.44 84 LYS A C 1
ATOM 692 O O . LYS A 1 84 ? 0.448 -6.501 0.453 1.00 94.44 84 LYS A O 1
ATOM 697 N N . ASP A 1 85 ? 1.354 -4.746 1.527 1.00 92.62 85 ASP A N 1
ATOM 698 C CA . ASP A 1 85 ? 2.439 -5.488 2.180 1.00 92.62 85 ASP A CA 1
ATOM 699 C C . ASP A 1 85 ? 1.969 -6.288 3.414 1.00 92.62 85 ASP A C 1
ATOM 701 O O . ASP A 1 85 ? 2.804 -6.803 4.157 1.00 92.62 85 ASP A O 1
ATOM 705 N N . SER A 1 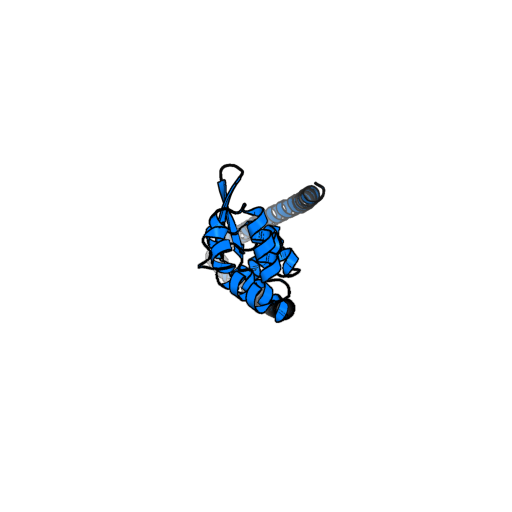86 ? 0.660 -6.330 3.702 1.00 93.25 86 SER A N 1
ATOM 706 C CA . SER A 1 86 ? 0.080 -6.947 4.908 1.00 93.25 86 SER A CA 1
ATOM 707 C C . SER A 1 86 ? 0.627 -6.396 6.236 1.00 93.25 86 SER A C 1
ATOM 709 O O . SER A 1 86 ? 0.516 -7.038 7.277 1.00 93.25 86 SER A O 1
ATOM 711 N N . LYS A 1 87 ? 1.204 -5.188 6.220 1.00 93.25 87 LYS A N 1
ATOM 712 C CA . LYS A 1 87 ? 1.717 -4.478 7.404 1.00 93.25 87 LYS A CA 1
ATOM 713 C C . LYS A 1 87 ? 0.601 -3.779 8.183 1.00 93.25 87 LYS A C 1
ATOM 715 O O . LYS A 1 87 ? 0.710 -3.619 9.393 1.00 93.25 87 LYS A O 1
ATOM 720 N N . LEU A 1 88 ? -0.454 -3.354 7.484 1.00 94.50 88 LEU A N 1
ATOM 721 C CA . LEU A 1 88 ? -1.668 -2.779 8.065 1.00 94.50 88 LEU A CA 1
ATOM 722 C C . LEU A 1 88 ? -2.842 -3.748 7.866 1.00 94.50 88 LEU A C 1
ATOM 724 O O . LEU A 1 88 ? -3.399 -3.792 6.765 1.00 94.50 88 LEU A O 1
ATOM 728 N N . PRO A 1 89 ? -3.222 -4.524 8.894 1.00 94.62 89 PRO A N 1
ATOM 729 C CA . PRO A 1 89 ? -4.296 -5.497 8.774 1.00 94.62 89 PRO A CA 1
ATOM 730 C C . PRO A 1 89 ? -5.665 -4.816 8.694 1.00 94.62 89 PRO A C 1
ATOM 732 O O . PRO A 1 89 ? -6.010 -3.942 9.498 1.00 94.62 89 PRO A O 1
ATOM 735 N N . VAL A 1 90 ? -6.448 -5.255 7.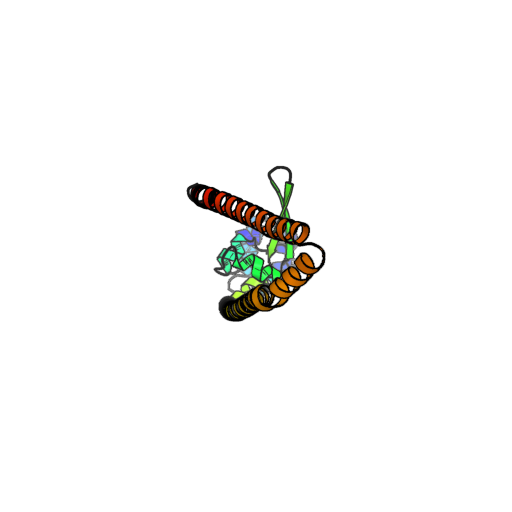712 1.00 96.50 90 VAL A N 1
ATOM 736 C CA . VAL A 1 90 ? -7.830 -4.826 7.478 1.00 96.50 90 VAL A CA 1
ATOM 737 C C . VAL A 1 90 ? -8.767 -5.773 8.223 1.00 96.50 90 VAL A C 1
ATOM 739 O O . VAL A 1 90 ? -8.605 -6.987 8.143 1.00 96.50 90 VAL A O 1
ATOM 742 N N . VAL A 1 91 ? -9.736 -5.220 8.950 1.00 96.19 91 VAL A N 1
ATOM 743 C CA . VAL A 1 91 ? -10.753 -5.991 9.682 1.00 96.19 91 VAL A CA 1
ATOM 744 C C . VAL A 1 91 ? -11.927 -6.320 8.767 1.00 96.19 91 VAL A C 1
ATOM 746 O O . VAL A 1 91 ? -12.354 -7.466 8.694 1.00 96.19 91 VAL A O 1
ATOM 749 N N . TYR A 1 92 ? -12.446 -5.316 8.063 1.00 95.75 92 TYR A N 1
ATOM 750 C CA . TYR A 1 92 ? -13.529 -5.458 7.094 1.00 95.75 92 TYR A CA 1
ATOM 751 C C . TYR A 1 92 ? -13.471 -4.326 6.068 1.00 95.75 92 TYR A C 1
ATOM 753 O O . TYR A 1 92 ? -12.702 -3.375 6.215 1.00 95.75 92 TYR A O 1
ATOM 761 N N . TYR A 1 93 ? -14.287 -4.442 5.025 1.00 96.25 93 TYR A N 1
ATOM 762 C CA . TYR A 1 93 ? -14.508 -3.380 4.055 1.00 96.25 93 TYR A CA 1
ATOM 763 C C . TYR A 1 93 ? -15.900 -2.803 4.256 1.00 96.25 93 TYR A C 1
ATOM 765 O O . TYR A 1 93 ? -16.865 -3.543 4.440 1.00 96.25 93 TYR A O 1
ATOM 773 N N . GLU A 1 94 ? -15.991 -1.483 4.221 1.00 95.12 94 GLU A N 1
ATOM 774 C CA . GLU A 1 94 ? -17.256 -0.767 4.239 1.00 95.12 94 GLU A CA 1
ATOM 775 C C . GLU A 1 94 ? -17.515 -0.182 2.851 1.00 95.12 94 GLU A C 1
ATOM 777 O O . GLU A 1 94 ? -16.586 0.182 2.123 1.00 95.12 94 GLU A O 1
ATOM 782 N N . SER A 1 95 ? -18.783 -0.148 2.450 1.00 95.25 95 SER A N 1
ATOM 783 C CA . SER A 1 95 ? -19.182 0.252 1.106 1.00 95.25 95 SER A CA 1
ATOM 784 C C . SER A 1 95 ? -20.054 1.497 1.140 1.00 95.25 95 SER A C 1
ATOM 786 O O . SER A 1 95 ? -20.990 1.577 1.932 1.00 95.25 95 SER A O 1
ATOM 788 N N . PHE A 1 96 ? -19.819 2.425 0.220 1.00 93.69 96 PHE A N 1
ATOM 789 C CA . PHE A 1 96 ? -20.675 3.588 0.016 1.00 93.69 96 PHE A CA 1
ATOM 790 C C . PHE A 1 96 ? -20.956 3.798 -1.470 1.00 93.69 96 PHE A C 1
ATOM 792 O O . PHE A 1 96 ? -20.160 3.444 -2.343 1.00 93.69 96 PHE A O 1
ATOM 799 N N . ARG A 1 97 ? -22.110 4.389 -1.784 1.00 94.69 97 ARG A N 1
ATOM 800 C CA . ARG A 1 97 ? -22.520 4.638 -3.167 1.00 94.69 97 ARG A CA 1
ATOM 801 C C . ARG A 1 97 ? -22.162 6.064 -3.572 1.00 94.69 97 ARG A C 1
ATOM 803 O O . ARG A 1 97 ? -22.616 7.019 -2.948 1.00 94.69 97 ARG A O 1
ATOM 810 N N . LYS A 1 98 ? -21.381 6.222 -4.642 1.00 92.56 98 LYS A N 1
ATOM 811 C CA . LYS A 1 98 ? -21.021 7.529 -5.214 1.00 92.56 98 LYS A CA 1
ATOM 812 C C . LYS A 1 98 ? -20.984 7.444 -6.737 1.00 92.56 98 LYS A C 1
ATOM 814 O O . LYS A 1 98 ? -20.432 6.500 -7.294 1.00 92.56 98 LYS A O 1
ATOM 819 N N . TRP A 1 99 ? -21.572 8.429 -7.419 1.00 93.38 99 TRP A N 1
ATOM 820 C CA . TRP A 1 99 ? -21.589 8.510 -8.891 1.00 93.38 99 TRP A CA 1
ATOM 821 C C . TRP A 1 99 ? -22.125 7.246 -9.585 1.00 93.38 99 TRP A C 1
ATOM 823 O O . TRP A 1 99 ? -21.557 6.766 -10.563 1.00 93.38 99 TRP A O 1
ATOM 833 N N . GLY A 1 100 ? -23.193 6.658 -9.039 1.00 93.38 100 GLY A N 1
ATOM 834 C CA . GLY A 1 100 ? -23.795 5.441 -9.592 1.00 93.38 100 GLY A CA 1
ATOM 835 C C . GLY A 1 100 ? -22.970 4.163 -9.401 1.00 93.38 100 GLY A C 1
ATOM 836 O O . GLY A 1 100 ? -23.389 3.115 -9.879 1.00 93.38 100 GLY A O 1
ATOM 837 N N . ARG A 1 101 ? -21.839 4.213 -8.684 1.00 94.38 101 ARG A N 1
ATOM 838 C CA . ARG A 1 101 ? -20.997 3.050 -8.368 1.00 94.38 101 ARG A CA 1
ATOM 839 C C . ARG A 1 101 ? -20.947 2.808 -6.863 1.00 94.38 101 ARG A C 1
ATOM 841 O O . ARG A 1 101 ? -20.992 3.759 -6.081 1.00 94.38 101 ARG A O 1
ATOM 848 N N . THR A 1 102 ? -20.843 1.545 -6.471 1.00 95.31 102 THR A N 1
ATOM 849 C CA . THR A 1 102 ? -20.508 1.155 -5.098 1.00 95.31 102 THR A CA 1
ATOM 850 C C . THR A 1 102 ? -18.992 1.148 -4.976 1.00 95.31 102 THR A C 1
ATOM 852 O O . THR A 1 102 ? -18.307 0.510 -5.774 1.00 95.31 102 THR A O 1
ATOM 855 N N . LEU A 1 103 ? -18.472 1.924 -4.033 1.00 93.19 103 LEU A N 1
ATOM 856 C CA . LEU A 1 103 ? -17.055 2.010 -3.718 1.00 93.19 103 LEU A CA 1
ATOM 857 C C . LEU A 1 103 ? -16.833 1.396 -2.343 1.00 93.19 103 LEU A C 1
ATOM 859 O O . LEU A 1 103 ? -17.606 1.651 -1.424 1.00 93.19 103 LEU A O 1
ATOM 863 N N . GLU A 1 104 ? -15.765 0.624 -2.213 1.00 94.62 104 GLU A N 1
ATOM 864 C CA . GLU A 1 104 ? -15.378 -0.021 -0.962 1.00 94.62 104 GLU A CA 1
ATOM 865 C C . GLU A 1 104 ? -14.121 0.636 -0.397 1.00 94.62 104 GLU A C 1
ATOM 867 O O . GLU A 1 104 ? -13.222 1.042 -1.144 1.00 94.62 104 GLU A O 1
ATOM 872 N N . TYR A 1 105 ? -14.048 0.735 0.927 1.00 93.62 105 TYR A N 1
ATOM 873 C CA . TYR A 1 105 ? -12.857 1.180 1.637 1.00 93.62 105 TYR A CA 1
ATOM 874 C C . TYR A 1 105 ? -12.542 0.271 2.832 1.00 93.62 105 TYR A C 1
ATOM 876 O O . TYR A 1 105 ? -13.451 -0.280 3.451 1.00 93.62 105 TYR A O 1
ATOM 884 N N . PRO A 1 106 ? -11.249 0.081 3.148 1.00 96.56 106 PRO A N 1
ATOM 885 C CA . PRO A 1 106 ? -10.826 -0.778 4.246 1.00 96.56 106 PRO A CA 1
ATOM 886 C C . PRO A 1 106 ? -11.001 -0.092 5.602 1.00 96.56 106 PRO A C 1
ATOM 888 O O . PRO A 1 106 ? -10.637 1.073 5.760 1.00 96.56 106 PRO A O 1
ATOM 891 N N . MET A 1 107 ? -11.456 -0.861 6.586 1.00 97.06 107 MET A N 1
ATOM 892 C CA . MET A 1 107 ? -11.465 -0.507 8.002 1.00 97.06 107 MET A CA 1
ATOM 893 C C . MET A 1 107 ? -10.360 -1.278 8.722 1.00 97.06 107 MET A C 1
ATOM 895 O O . MET A 1 107 ? -10.240 -2.496 8.581 1.00 97.06 107 MET A O 1
ATOM 899 N N . TYR A 1 108 ? -9.515 -0.575 9.470 1.00 96.88 108 TYR A N 1
ATOM 900 C CA . TYR A 1 108 ? -8.252 -1.118 9.976 1.00 96.88 108 TYR A CA 1
ATOM 901 C C . TYR A 1 108 ? -8.313 -1.498 11.449 1.00 96.88 108 TYR A C 1
ATOM 903 O O . TYR A 1 108 ? -9.073 -0.929 12.228 1.00 96.88 108 TYR A O 1
ATOM 911 N N . ASN A 1 109 ? -7.475 -2.450 11.851 1.00 95.75 109 ASN A N 1
ATOM 912 C CA . ASN A 1 109 ? -7.440 -2.911 13.233 1.00 95.75 109 ASN A CA 1
ATOM 913 C C . ASN A 1 109 ? -6.744 -1.884 14.144 1.00 95.75 109 ASN A C 1
ATOM 915 O O . ASN A 1 109 ? -5.541 -1.643 14.015 1.00 95.75 109 ASN A O 1
ATOM 919 N N . TYR A 1 110 ? -7.486 -1.317 15.101 1.00 95.12 110 TYR A N 1
ATOM 920 C CA . TYR A 1 110 ? -6.942 -0.320 16.023 1.00 95.12 110 TYR A CA 1
ATOM 921 C C . TYR A 1 110 ? -5.875 -0.880 16.967 1.00 95.12 110 TYR A C 1
ATOM 923 O O . TYR A 1 110 ? -4.863 -0.221 17.206 1.00 95.12 110 TYR A O 1
ATOM 931 N N . PHE A 1 111 ? -6.050 -2.108 17.464 1.00 94.75 111 PHE A N 1
ATOM 932 C CA . PHE A 1 111 ? -5.058 -2.742 18.334 1.00 94.75 111 PHE A CA 1
ATOM 933 C C . PHE A 1 111 ? -3.704 -2.842 17.626 1.00 94.75 111 PHE A C 1
ATOM 935 O O . PHE A 1 111 ? -2.677 -2.457 18.183 1.00 94.75 111 PHE A O 1
ATOM 942 N N . GLU A 1 112 ? -3.710 -3.297 16.375 1.00 94.44 112 GLU A N 1
ATOM 943 C CA . GLU A 1 112 ? -2.493 -3.429 15.571 1.00 94.44 112 GLU A CA 1
ATOM 944 C C . GLU A 1 112 ? -1.872 -2.066 15.256 1.00 94.44 112 GLU A C 1
ATOM 946 O O . GLU A 1 112 ? -0.659 -1.907 15.372 1.00 94.44 112 GLU A O 1
ATOM 951 N N . ALA A 1 113 ? -2.684 -1.045 14.966 1.00 94.38 113 ALA A N 1
ATOM 952 C CA . ALA A 1 113 ? -2.187 0.319 14.795 1.00 94.38 113 ALA A CA 1
ATOM 953 C C . ALA A 1 113 ? -1.473 0.842 16.060 1.00 94.38 113 ALA A C 1
ATOM 955 O O . ALA A 1 113 ? -0.372 1.386 15.970 1.00 94.38 113 ALA A O 1
ATOM 956 N N . ILE A 1 114 ? -2.020 0.592 17.255 1.00 93.75 114 ILE A N 1
ATOM 957 C CA . ILE A 1 114 ? -1.347 0.940 18.517 1.00 93.75 114 ILE A CA 1
ATOM 958 C C . ILE A 1 114 ? -0.033 0.161 18.677 1.00 93.75 114 ILE A C 1
ATOM 960 O O . ILE A 1 114 ? 0.968 0.723 19.120 1.00 93.75 114 ILE A O 1
ATOM 964 N N . GLN A 1 115 ? 0.001 -1.126 18.315 1.00 93.44 115 GLN A N 1
ATOM 965 C CA . GLN A 1 115 ? 1.229 -1.928 18.385 1.00 93.44 115 GLN A CA 1
ATOM 966 C C . GLN A 1 115 ? 2.314 -1.407 17.439 1.00 93.44 115 GLN A C 1
ATOM 968 O O . GLN A 1 115 ? 3.487 -1.368 17.816 1.00 93.44 115 GLN A O 1
ATOM 973 N N . ILE A 1 116 ? 1.932 -0.983 16.235 1.00 94.19 116 ILE A N 1
ATOM 974 C CA . ILE A 1 116 ? 2.828 -0.363 15.252 1.00 94.19 116 ILE A CA 1
ATOM 975 C C . ILE A 1 116 ? 3.451 0.909 15.828 1.00 94.19 116 ILE A C 1
ATOM 977 O O . ILE A 1 116 ? 4.672 1.074 15.738 1.00 94.19 116 ILE A O 1
ATOM 981 N N . LEU A 1 117 ? 2.631 1.754 16.462 1.00 92.75 117 LEU A N 1
ATOM 982 C CA . LEU A 1 117 ? 3.072 2.986 17.111 1.00 92.75 117 LEU A CA 1
ATOM 983 C C . LEU A 1 117 ? 4.036 2.688 18.270 1.00 92.75 117 LEU A C 1
ATOM 985 O O . LEU A 1 117 ? 5.160 3.184 18.288 1.00 92.75 117 LEU A O 1
ATOM 989 N N . ARG A 1 118 ? 3.652 1.794 19.191 1.00 92.00 118 ARG A N 1
ATOM 990 C CA . ARG A 1 118 ? 4.468 1.417 20.362 1.00 92.00 118 ARG A CA 1
ATOM 991 C C . ARG A 1 118 ? 5.818 0.811 19.988 1.00 92.00 118 ARG A C 1
ATOM 993 O O . ARG A 1 118 ? 6.806 1.027 20.680 1.00 92.00 118 ARG A O 1
ATOM 1000 N N . LYS A 1 119 ? 5.871 0.042 18.899 1.00 93.44 119 LYS A N 1
ATOM 1001 C CA . LYS A 1 119 ? 7.100 -0.598 18.401 1.00 93.44 119 LYS A CA 1
ATOM 1002 C C . LYS A 1 119 ? 7.908 0.297 17.456 1.00 93.44 119 LYS A C 1
ATOM 1004 O O . LYS A 1 119 ? 8.946 -0.150 16.959 1.00 93.44 119 LYS A O 1
ATOM 1009 N N . ASN A 1 120 ? 7.429 1.513 17.184 1.00 92.00 120 ASN A N 1
ATOM 1010 C CA . ASN A 1 120 ? 8.009 2.458 16.233 1.00 92.00 120 ASN A CA 1
ATOM 1011 C C . ASN A 1 120 ? 8.357 1.796 14.880 1.00 92.00 120 ASN A C 1
ATOM 1013 O O . ASN A 1 120 ? 9.478 1.888 14.371 1.00 92.00 120 ASN A O 1
ATOM 1017 N N . LEU A 1 121 ? 7.413 1.023 14.324 1.00 94.50 121 LEU A N 1
ATOM 1018 C CA . LEU A 1 121 ? 7.645 0.261 13.086 1.00 94.50 121 LEU A CA 1
ATOM 1019 C C . LEU A 1 121 ? 7.577 1.133 11.829 1.00 94.50 121 LEU A C 1
ATOM 1021 O O . LEU A 1 121 ? 8.215 0.797 10.832 1.00 94.50 121 LEU A O 1
ATOM 1025 N N . VAL A 1 122 ? 6.853 2.253 11.893 1.00 94.62 122 VAL A N 1
ATOM 1026 C CA . VAL A 1 122 ? 6.674 3.222 10.799 1.00 94.62 122 VAL A CA 1
ATOM 1027 C C . VAL A 1 122 ? 8.028 3.632 10.216 1.00 94.62 122 VAL A C 1
ATOM 1029 O O . VAL A 1 122 ? 8.260 3.492 9.013 1.00 94.62 122 VAL A O 1
ATOM 1032 N N . GLU A 1 123 ? 8.965 4.040 11.072 1.00 93.62 123 GLU A N 1
ATOM 1033 C CA . GLU A 1 123 ? 10.278 4.517 10.636 1.00 93.62 123 GLU A CA 1
ATOM 1034 C C . GLU A 1 123 ? 11.130 3.397 10.023 1.00 93.62 123 GLU A C 1
ATOM 1036 O O . GLU A 1 123 ? 11.783 3.572 8.990 1.00 93.62 123 GLU A O 1
ATOM 1041 N N . LYS A 1 124 ? 11.047 2.187 10.591 1.00 94.06 124 LYS A N 1
ATOM 1042 C CA . LYS A 1 124 ? 11.716 0.999 10.037 1.00 94.06 124 LYS A CA 1
ATOM 1043 C C . LYS A 1 124 ? 11.192 0.670 8.641 1.00 94.06 124 LYS A C 1
ATOM 1045 O O . LYS A 1 124 ? 11.975 0.364 7.741 1.00 94.06 124 LYS A O 1
ATOM 1050 N N . TRP A 1 125 ? 9.878 0.752 8.439 1.00 95.19 125 TRP A N 1
ATOM 1051 C CA . TRP A 1 125 ? 9.258 0.498 7.141 1.00 95.19 125 TRP A CA 1
ATOM 1052 C C . TRP A 1 125 ? 9.619 1.560 6.107 1.00 95.19 125 TRP A C 1
ATOM 1054 O O . TRP A 1 125 ? 9.866 1.210 4.952 1.00 95.19 125 TRP A O 1
ATOM 1064 N N . ARG A 1 126 ? 9.695 2.835 6.504 1.00 95.25 126 ARG A N 1
ATOM 1065 C CA . ARG A 1 126 ? 10.162 3.927 5.636 1.00 95.25 126 ARG A CA 1
ATOM 1066 C C . ARG A 1 126 ? 11.604 3.711 5.192 1.00 95.25 126 ARG A C 1
ATOM 1068 O O . ARG A 1 126 ? 11.886 3.773 3.996 1.00 95.25 126 ARG A O 1
ATOM 1075 N N . LYS A 1 127 ? 12.498 3.381 6.127 1.00 95.19 127 LYS A N 1
ATOM 1076 C CA . LYS A 1 127 ? 13.907 3.098 5.825 1.00 95.19 127 LYS A CA 1
ATOM 1077 C C . LYS A 1 127 ? 14.060 1.926 4.854 1.00 95.19 127 LYS A C 1
ATOM 1079 O O . LYS A 1 127 ? 14.694 2.081 3.813 1.00 95.19 127 LYS A O 1
ATOM 1084 N N . SER A 1 128 ? 13.406 0.801 5.146 1.00 94.06 128 SER A N 1
ATOM 1085 C CA . SER A 1 128 ? 13.419 -0.383 4.278 1.00 94.06 128 SER A CA 1
ATOM 1086 C C . SER A 1 128 ? 12.895 -0.070 2.872 1.00 94.06 128 SER A C 1
ATOM 1088 O O . SER A 1 128 ? 13.503 -0.464 1.879 1.00 94.06 128 SER A O 1
ATOM 1090 N N . HIS A 1 129 ? 11.816 0.710 2.767 1.00 94.38 129 HIS A N 1
ATOM 1091 C CA . HIS A 1 129 ? 11.288 1.116 1.469 1.00 94.38 129 HIS A CA 1
ATOM 1092 C C . HIS A 1 129 ? 12.265 2.007 0.687 1.00 94.38 129 HIS A C 1
ATOM 1094 O O . HIS A 1 129 ? 12.429 1.842 -0.520 1.00 94.38 129 HIS A O 1
ATOM 1100 N N . ASN A 1 130 ? 12.940 2.945 1.353 1.00 94.88 130 ASN A N 1
ATOM 1101 C CA . ASN A 1 130 ? 13.923 3.811 0.703 1.00 94.88 130 ASN A CA 1
ATOM 1102 C C . ASN A 1 130 ? 15.127 3.017 0.174 1.00 94.88 130 ASN A C 1
ATOM 1104 O O . ASN A 1 130 ? 15.613 3.294 -0.925 1.00 94.88 130 ASN A O 1
ATOM 1108 N N . GLU A 1 131 ? 15.575 2.008 0.921 1.00 95.88 131 GLU A N 1
ATOM 1109 C CA . GLU A 1 131 ? 16.627 1.079 0.495 1.00 95.88 131 GLU A CA 1
ATOM 1110 C C . GLU A 1 131 ? 16.194 0.277 -0.741 1.00 95.88 131 GLU A C 1
ATOM 1112 O O . GLU A 1 131 ? 16.929 0.211 -1.731 1.00 95.88 131 GLU A O 1
ATOM 1117 N N . GLU A 1 132 ? 14.969 -0.253 -0.735 1.00 94.31 132 GLU A N 1
ATOM 1118 C CA . GLU A 1 132 ? 14.387 -0.974 -1.870 1.00 94.31 132 GLU A CA 1
ATOM 1119 C C . GLU A 1 132 ? 14.296 -0.085 -3.121 1.00 94.31 132 GLU A C 1
ATOM 1121 O O . GLU A 1 132 ? 14.740 -0.464 -4.208 1.00 94.31 132 GLU A O 1
ATOM 1126 N N . VAL A 1 133 ? 13.793 1.144 -2.977 1.00 94.50 133 VAL A N 1
ATOM 1127 C CA . VAL A 1 133 ? 13.708 2.118 -4.074 1.00 94.50 133 VAL A CA 1
ATOM 1128 C C . VAL A 1 133 ? 15.095 2.447 -4.624 1.00 94.50 133 VAL A C 1
ATOM 1130 O O . VAL A 1 133 ? 15.272 2.515 -5.844 1.00 94.50 133 VAL A O 1
ATOM 1133 N N . ALA A 1 134 ? 16.095 2.632 -3.762 1.00 95.75 134 ALA A N 1
ATOM 1134 C CA . ALA A 1 134 ? 17.464 2.897 -4.189 1.00 95.75 134 ALA A CA 1
ATOM 1135 C C . ALA A 1 134 ? 18.055 1.715 -4.977 1.00 95.75 134 ALA A C 1
ATOM 1137 O O . ALA A 1 134 ? 18.699 1.923 -6.012 1.00 95.75 134 ALA A O 1
ATOM 1138 N N . MET A 1 135 ? 17.803 0.481 -4.538 1.00 96.12 135 MET A N 1
ATOM 1139 C CA . MET A 1 135 ? 18.228 -0.729 -5.245 1.00 96.12 135 MET A CA 1
ATOM 1140 C C . MET A 1 135 ? 17.530 -0.860 -6.600 1.00 96.12 135 MET A C 1
ATOM 1142 O O . MET A 1 135 ? 18.201 -1.011 -7.624 1.00 96.12 135 MET A O 1
ATOM 1146 N N . ASN A 1 136 ? 16.211 -0.681 -6.643 1.00 94.69 136 ASN A N 1
ATOM 1147 C CA . ASN A 1 136 ? 15.428 -0.740 -7.877 1.00 94.69 136 ASN A CA 1
ATOM 1148 C C . ASN A 1 136 ? 15.866 0.327 -8.892 1.00 94.69 136 ASN A C 1
ATOM 1150 O O . ASN A 1 136 ? 15.957 0.051 -10.092 1.00 94.69 136 ASN A O 1
ATOM 1154 N N . ARG A 1 137 ? 16.232 1.532 -8.433 1.00 93.31 137 ARG A N 1
ATOM 1155 C CA . ARG A 1 137 ? 16.820 2.580 -9.289 1.00 93.31 137 ARG A CA 1
ATOM 1156 C C . ARG A 1 137 ? 18.163 2.155 -9.884 1.00 93.31 137 ARG A C 1
ATOM 1158 O O . ARG A 1 137 ? 18.396 2.365 -11.071 1.00 93.31 137 ARG A O 1
ATOM 1165 N N . LYS A 1 138 ? 19.037 1.516 -9.101 1.00 95.44 138 LYS A N 1
ATOM 1166 C CA . LYS A 1 138 ? 20.328 1.008 -9.599 1.00 95.44 138 LYS A CA 1
ATOM 1167 C C . LYS A 1 138 ? 20.134 -0.113 -10.622 1.00 95.44 138 LYS A C 1
ATOM 1169 O O . LYS A 1 138 ? 20.789 -0.107 -11.664 1.00 95.44 138 LYS A O 1
ATOM 1174 N N . VAL A 1 139 ? 19.233 -1.057 -10.348 1.00 95.56 139 VAL A N 1
ATOM 1175 C CA . VAL A 1 139 ? 18.924 -2.178 -11.251 1.00 95.56 139 VAL A CA 1
ATOM 1176 C C . VAL A 1 139 ? 18.341 -1.667 -12.566 1.00 95.56 139 VAL A C 1
ATOM 1178 O O . VAL A 1 139 ? 18.844 -2.018 -13.633 1.00 95.56 139 VAL A O 1
ATOM 1181 N N . SER A 1 140 ? 17.343 -0.784 -12.506 1.00 93.00 140 SER A N 1
ATOM 1182 C CA . SER A 1 140 ? 16.733 -0.201 -13.707 1.00 93.00 140 SER A CA 1
ATOM 1183 C C . SER A 1 140 ? 17.723 0.636 -14.519 1.00 93.00 140 SER A C 1
ATOM 1185 O O . SER A 1 140 ? 17.757 0.505 -15.742 1.00 93.00 140 SER A O 1
ATOM 1187 N N . ALA A 1 141 ? 18.598 1.416 -13.874 1.00 94.75 141 ALA A N 1
ATOM 1188 C CA . ALA A 1 141 ? 19.660 2.146 -14.566 1.00 94.75 141 ALA A CA 1
ATOM 1189 C C . ALA A 1 141 ? 20.627 1.200 -15.303 1.00 94.75 141 ALA A C 1
ATOM 1191 O O . ALA A 1 141 ? 20.939 1.418 -16.475 1.00 94.75 141 ALA A O 1
ATOM 1192 N N . ARG A 1 142 ? 21.061 0.107 -14.658 1.00 95.25 142 ARG A N 1
ATOM 1193 C CA . ARG A 1 142 ? 21.918 -0.913 -15.292 1.00 95.25 142 ARG A CA 1
ATOM 1194 C C . ARG A 1 142 ? 21.215 -1.599 -16.464 1.00 95.25 142 ARG A C 1
ATOM 1196 O O . ARG A 1 142 ? 21.817 -1.758 -17.526 1.00 95.25 142 ARG A O 1
ATOM 1203 N N . ALA A 1 143 ? 19.944 -1.963 -16.298 1.00 95.00 143 ALA A N 1
ATOM 1204 C CA . ALA A 1 143 ? 19.135 -2.565 -17.354 1.00 95.00 143 ALA A CA 1
ATOM 1205 C C . ALA A 1 143 ? 18.965 -1.617 -18.554 1.00 95.00 143 ALA A C 1
ATOM 1207 O O . ALA A 1 143 ? 19.111 -2.042 -19.701 1.00 95.00 143 ALA A O 1
ATOM 1208 N N . ALA A 1 144 ? 18.746 -0.323 -18.306 1.00 93.31 144 ALA A N 1
ATOM 1209 C CA . ALA A 1 144 ? 18.652 0.691 -19.351 1.00 93.31 144 ALA A CA 1
ATOM 1210 C C . ALA A 1 144 ? 19.969 0.839 -20.130 1.00 93.31 144 ALA A C 1
ATOM 1212 O O . ALA A 1 144 ? 19.955 0.870 -21.361 1.00 93.31 144 ALA A O 1
ATOM 1213 N N . VAL A 1 145 ? 21.117 0.855 -19.440 1.00 95.88 145 VAL A N 1
ATOM 1214 C CA . VAL A 1 145 ? 22.440 0.882 -20.091 1.00 95.88 145 VAL A CA 1
ATOM 1215 C C . VAL A 1 145 ? 22.663 -0.371 -20.938 1.00 95.88 145 VAL A C 1
ATOM 1217 O O . VAL A 1 145 ? 23.092 -0.254 -22.085 1.00 95.88 145 VAL A O 1
ATOM 1220 N N . LYS A 1 146 ? 22.341 -1.561 -20.412 1.00 95.50 146 LYS A N 1
ATOM 1221 C CA . LYS A 1 146 ? 22.461 -2.827 -21.154 1.00 95.50 146 LYS A CA 1
ATOM 1222 C C . LYS A 1 146 ? 21.600 -2.812 -22.418 1.00 95.50 146 LYS A C 1
ATOM 1224 O O . LYS A 1 146 ? 22.097 -3.134 -23.492 1.00 95.50 146 LYS A O 1
ATOM 1229 N N . THR A 1 147 ? 20.352 -2.367 -22.299 1.00 94.19 147 THR A N 1
ATOM 1230 C CA . THR A 1 147 ? 19.414 -2.254 -23.426 1.00 94.19 147 THR A CA 1
ATOM 1231 C C . THR A 1 147 ? 19.932 -1.275 -24.476 1.00 94.19 147 THR A C 1
ATOM 1233 O O . THR A 1 147 ? 19.958 -1.595 -25.660 1.00 94.19 147 THR A O 1
ATOM 1236 N N . ARG A 1 148 ? 20.433 -0.106 -24.054 1.00 92.81 148 ARG A N 1
ATOM 1237 C CA . ARG A 1 148 ? 21.006 0.892 -24.966 1.00 92.81 148 ARG A CA 1
ATOM 1238 C C . ARG A 1 148 ? 22.226 0.353 -25.713 1.00 92.81 148 ARG A C 1
ATOM 1240 O O . ARG A 1 148 ? 22.303 0.528 -26.923 1.00 92.81 148 ARG A O 1
ATOM 1247 N N . LYS A 1 149 ? 23.148 -0.318 -25.013 1.00 94.88 149 LYS A N 1
ATOM 1248 C CA . LYS A 1 149 ? 24.324 -0.950 -25.634 1.00 94.88 149 LYS A CA 1
ATOM 1249 C C . LYS A 1 149 ? 23.917 -2.029 -26.634 1.00 94.88 149 LYS A C 1
ATOM 1251 O O . LYS A 1 149 ? 24.451 -2.057 -27.734 1.00 94.88 149 LYS A O 1
ATOM 1256 N N . HIS A 1 150 ? 22.958 -2.878 -26.269 1.00 94.31 150 HIS A N 1
ATOM 1257 C CA . HIS A 1 150 ? 22.459 -3.928 -27.150 1.00 94.31 150 HIS A CA 1
ATOM 1258 C C . HIS A 1 150 ? 21.818 -3.351 -28.417 1.00 94.31 150 HIS A C 1
ATOM 1260 O O . HIS A 1 150 ? 22.175 -3.759 -29.514 1.00 94.31 150 HIS A O 1
ATOM 1266 N N . HIS A 1 151 ? 20.953 -2.341 -28.292 1.00 92.62 151 HIS A N 1
ATOM 1267 C CA . HIS A 1 151 ? 20.376 -1.665 -29.456 1.00 92.62 151 HIS A CA 1
ATOM 1268 C C . HIS A 1 151 ? 21.439 -0.994 -30.327 1.00 92.62 151 HIS A C 1
ATOM 1270 O O . HIS A 1 151 ? 21.374 -1.090 -31.546 1.00 92.62 151 HIS A O 1
ATOM 1276 N N . GLN A 1 152 ? 22.430 -0.335 -29.724 1.00 93.50 152 GLN A N 1
ATOM 1277 C CA . GLN A 1 152 ? 23.509 0.300 -30.478 1.00 93.50 152 GLN A CA 1
ATOM 1278 C C . GLN A 1 152 ? 24.351 -0.730 -31.242 1.00 93.50 152 GLN A C 1
ATOM 1280 O O . GLN A 1 152 ? 24.723 -0.478 -32.383 1.00 93.50 152 GLN A O 1
ATOM 1285 N N . PHE A 1 153 ? 24.603 -1.893 -30.639 1.00 94.69 153 PHE A N 1
ATOM 1286 C CA . PHE A 1 153 ? 25.265 -3.018 -31.294 1.00 94.69 153 PHE A CA 1
ATOM 1287 C C . PHE A 1 153 ? 24.439 -3.569 -32.462 1.00 94.69 153 PHE A C 1
ATOM 1289 O O . PHE A 1 153 ? 24.974 -3.696 -33.554 1.00 94.69 153 PHE A O 1
ATOM 1296 N N . LEU A 1 154 ? 23.137 -3.813 -32.272 1.00 92.69 154 LEU A N 1
ATOM 1297 C CA . LEU A 1 154 ? 22.249 -4.270 -33.350 1.00 92.69 154 LEU A CA 1
ATOM 1298 C C . LEU A 1 154 ? 22.225 -3.290 -34.527 1.00 92.69 154 LEU A C 1
ATOM 1300 O O . LEU A 1 154 ? 22.333 -3.703 -35.674 1.00 92.69 154 LEU A O 1
ATOM 1304 N N . ILE A 1 155 ? 22.124 -1.989 -34.240 1.00 89.56 155 ILE A N 1
ATOM 1305 C CA . ILE A 1 155 ? 22.162 -0.942 -35.267 1.00 89.56 155 ILE A CA 1
ATOM 1306 C C . ILE A 1 155 ? 23.493 -0.991 -36.021 1.00 89.56 155 ILE A C 1
ATOM 1308 O O . ILE A 1 155 ? 23.500 -0.961 -37.248 1.00 89.56 155 ILE A O 1
ATOM 1312 N N . LYS A 1 156 ? 24.613 -1.074 -35.295 1.00 92.38 156 LYS A N 1
ATOM 1313 C CA . LYS A 1 156 ? 25.948 -1.112 -35.892 1.00 92.38 156 LYS A CA 1
ATOM 1314 C C . LYS A 1 156 ? 26.116 -2.334 -36.801 1.00 92.38 156 LYS A C 1
ATOM 1316 O O . LYS A 1 156 ? 26.429 -2.159 -37.972 1.00 92.38 156 LYS A O 1
ATOM 1321 N N . ASN A 1 157 ? 25.825 -3.530 -36.295 1.00 94.19 157 ASN A N 1
ATOM 1322 C CA . ASN A 1 157 ? 25.944 -4.776 -37.053 1.00 94.19 157 ASN A CA 1
ATOM 1323 C C . ASN A 1 157 ? 25.052 -4.790 -38.297 1.00 94.19 157 ASN A C 1
ATOM 1325 O O . ASN A 1 157 ? 25.495 -5.204 -39.365 1.00 94.19 157 ASN A O 1
ATOM 1329 N N . PHE A 1 158 ? 23.814 -4.295 -38.176 1.00 93.19 158 PHE A N 1
ATOM 1330 C CA . PHE A 1 158 ? 22.908 -4.211 -39.316 1.00 93.19 158 PHE A CA 1
ATOM 1331 C C . PHE A 1 158 ? 23.522 -3.374 -40.443 1.00 93.19 158 PHE A C 1
ATOM 1333 O O . PHE A 1 158 ? 23.589 -3.829 -41.577 1.00 93.19 158 PHE A O 1
ATOM 1340 N N . TYR A 1 159 ? 24.006 -2.162 -40.153 1.00 87.50 159 TYR A N 1
ATOM 1341 C CA . TYR A 1 159 ? 24.534 -1.279 -41.199 1.00 87.50 159 TYR A CA 1
ATOM 1342 C C . TYR A 1 159 ? 25.933 -1.670 -41.697 1.00 87.50 159 TYR A C 1
ATOM 1344 O O . TYR A 1 159 ? 26.261 -1.402 -42.854 1.00 87.50 159 TYR A O 1
ATOM 1352 N N . GLU A 1 160 ? 26.766 -2.278 -40.852 1.00 89.19 160 GLU A N 1
ATOM 1353 C CA . GLU A 1 160 ? 28.131 -2.659 -41.226 1.00 89.19 160 GLU A CA 1
ATOM 1354 C C . GLU A 1 160 ? 28.186 -3.943 -42.058 1.00 89.19 160 GLU A C 1
ATOM 1356 O O . GLU A 1 160 ? 28.949 -3.971 -43.033 1.00 89.19 160 GLU A O 1
ATOM 1361 N N . ASP A 1 161 ? 27.351 -4.936 -41.735 1.00 89.81 161 ASP A N 1
ATOM 1362 C CA . ASP A 1 161 ? 27.442 -6.287 -42.296 1.00 89.81 161 ASP A CA 1
ATOM 1363 C C . ASP A 1 161 ? 26.172 -6.691 -43.066 1.00 89.81 161 ASP A C 1
ATOM 1365 O O . ASP A 1 161 ? 26.222 -6.983 -44.267 1.00 89.81 161 ASP A O 1
ATOM 1369 N N . GLU A 1 162 ? 25.009 -6.673 -42.411 1.00 92.00 162 GLU A N 1
ATOM 1370 C CA . GLU A 1 162 ? 23.752 -7.173 -42.998 1.00 92.00 162 GLU A CA 1
ATOM 1371 C C . GLU A 1 162 ? 23.268 -6.301 -44.165 1.00 92.00 162 GLU A C 1
ATOM 1373 O O . GLU A 1 162 ? 22.811 -6.796 -45.191 1.00 92.00 162 GLU A O 1
ATOM 1378 N N . TRP A 1 163 ? 23.433 -4.984 -44.065 1.00 92.88 163 TRP A N 1
ATOM 1379 C CA . TRP A 1 163 ? 23.028 -4.043 -45.102 1.00 92.88 163 TRP A CA 1
ATOM 1380 C C . TRP A 1 163 ? 23.846 -4.220 -46.381 1.00 92.88 163 TRP A C 1
ATOM 1382 O O . TRP A 1 163 ? 23.299 -4.212 -47.483 1.00 92.88 163 TRP A O 1
ATOM 1392 N N . LYS A 1 164 ? 25.161 -4.430 -46.251 1.00 90.50 164 LYS A N 1
ATOM 1393 C CA . LYS A 1 164 ? 26.035 -4.655 -47.411 1.00 90.50 164 LYS A CA 1
ATOM 1394 C C . LYS A 1 164 ? 25.725 -5.979 -48.097 1.00 90.50 164 LYS A C 1
ATOM 1396 O O . LYS A 1 164 ? 25.757 -6.046 -49.324 1.00 90.50 164 LYS A O 1
ATOM 1401 N N . THR A 1 165 ? 25.431 -7.022 -47.323 1.00 93.06 165 THR A N 1
ATOM 1402 C CA . THR A 1 165 ? 25.056 -8.327 -47.879 1.00 93.06 165 THR A CA 1
ATOM 1403 C C . THR A 1 165 ? 23.695 -8.272 -48.570 1.00 93.06 165 THR A C 1
ATOM 1405 O O . THR A 1 165 ? 23.596 -8.756 -49.696 1.00 93.06 165 THR A O 1
ATOM 1408 N N . LEU A 1 166 ? 22.703 -7.593 -47.983 1.00 92.50 166 LEU A N 1
ATOM 1409 C CA . LEU A 1 166 ? 21.405 -7.325 -48.618 1.00 92.50 166 LEU A CA 1
ATOM 1410 C C . LEU A 1 166 ? 21.553 -6.571 -49.940 1.00 92.50 166 LEU A C 1
ATOM 1412 O O . LEU A 1 166 ? 21.020 -7.012 -50.953 1.00 92.50 166 LEU A O 1
ATOM 1416 N N . LEU A 1 167 ? 22.326 -5.480 -49.961 1.00 92.06 167 LEU A N 1
ATOM 1417 C CA . LEU A 1 167 ? 22.585 -4.745 -51.201 1.00 92.06 167 LEU A CA 1
ATOM 1418 C C . LEU A 1 167 ? 23.240 -5.648 -52.248 1.00 92.06 167 LEU A C 1
ATOM 1420 O O . LEU A 1 167 ? 22.792 -5.691 -53.388 1.00 92.06 167 LEU A O 1
ATOM 1424 N N . LYS A 1 168 ? 24.265 -6.419 -51.874 1.00 92.25 168 LYS A N 1
ATOM 1425 C CA . LYS A 1 168 ? 24.920 -7.333 -52.815 1.00 92.25 168 LYS A CA 1
ATOM 1426 C C . LYS A 1 168 ? 23.934 -8.347 -53.403 1.00 92.25 168 LYS A C 1
ATOM 1428 O O . LYS A 1 168 ? 23.979 -8.578 -54.603 1.00 92.25 168 LYS A O 1
ATOM 1433 N N . GLN A 1 169 ? 23.050 -8.916 -52.584 1.00 92.75 169 GLN A N 1
ATOM 1434 C CA . GLN A 1 169 ? 22.017 -9.851 -53.037 1.00 92.75 169 GLN A CA 1
ATOM 1435 C C . GLN A 1 169 ? 21.032 -9.184 -54.003 1.00 92.75 169 GLN A C 1
ATOM 1437 O O . GLN A 1 169 ? 20.799 -9.707 -55.086 1.00 92.75 169 GLN A O 1
ATOM 1442 N N . TRP A 1 170 ? 20.518 -8.001 -53.662 1.00 93.75 170 TRP A N 1
ATOM 1443 C CA . TRP A 1 170 ? 19.545 -7.297 -54.499 1.00 93.75 170 TRP A CA 1
ATOM 1444 C C . TRP A 1 170 ? 20.113 -6.874 -55.858 1.00 93.75 170 TRP A C 1
ATOM 1446 O O . TRP A 1 170 ? 19.421 -6.952 -56.865 1.00 93.75 170 TRP A O 1
ATOM 1456 N N . TYR A 1 171 ? 21.378 -6.446 -55.901 1.00 93.06 171 TYR A N 1
ATOM 1457 C CA . TYR A 1 171 ? 22.041 -6.047 -57.147 1.00 93.06 171 TYR A CA 1
ATOM 1458 C C . TYR A 1 171 ? 22.610 -7.230 -57.949 1.00 93.06 171 TYR A C 1
ATOM 1460 O O . TYR A 1 171 ? 22.978 -7.044 -59.107 1.00 93.06 171 TYR A O 1
ATOM 1468 N N . MET A 1 172 ? 22.701 -8.429 -57.360 1.00 92.94 172 MET A N 1
ATOM 1469 C CA . MET A 1 172 ? 23.101 -9.649 -58.072 1.00 92.94 172 MET A CA 1
ATOM 1470 C C . MET A 1 172 ? 21.995 -10.195 -58.981 1.00 92.94 172 MET A C 1
ATOM 1472 O O . MET A 1 172 ? 22.321 -10.821 -59.985 1.00 92.94 172 MET A O 1
ATOM 1476 N N . GLU A 1 173 ? 20.722 -9.981 -58.640 1.00 86.75 173 GLU A N 1
ATOM 1477 C CA . GLU A 1 173 ? 19.589 -10.439 -59.456 1.00 86.75 173 GLU A CA 1
ATOM 1478 C C . GLU A 1 173 ? 19.386 -9.553 -60.692 1.00 86.75 173 GLU A C 1
ATOM 1480 O O . GLU A 1 173 ? 19.386 -10.048 -61.816 1.00 86.75 173 GLU A O 1
ATOM 1485 N N . ASP A 1 174 ? 19.242 -8.242 -60.490 1.00 91.75 174 ASP A N 1
ATOM 1486 C CA . ASP A 1 174 ? 19.104 -7.250 -61.558 1.00 91.75 174 ASP A CA 1
ATOM 1487 C C . ASP A 1 174 ? 19.398 -5.839 -61.002 1.00 91.75 174 ASP A C 1
ATOM 1489 O O . ASP A 1 174 ? 18.843 -5.465 -59.963 1.00 91.75 174 ASP A O 1
ATOM 1493 N N . PRO A 1 175 ? 20.239 -5.017 -61.664 1.00 93.06 175 PRO A N 1
ATOM 1494 C CA . PRO A 1 175 ? 20.550 -3.664 -61.205 1.00 93.06 175 PRO A CA 1
ATOM 1495 C C . PRO A 1 175 ? 19.329 -2.756 -61.007 1.00 93.06 175 PRO A C 1
ATOM 1497 O O . PRO A 1 175 ? 19.316 -1.945 -60.077 1.00 93.06 175 PRO A O 1
ATOM 1500 N N . ILE A 1 176 ? 18.303 -2.876 -61.859 1.00 93.56 176 ILE A N 1
ATOM 1501 C CA . ILE A 1 176 ? 17.086 -2.053 -61.759 1.00 93.56 176 ILE A CA 1
ATOM 1502 C C . ILE A 1 176 ? 16.292 -2.473 -60.520 1.00 93.56 176 ILE A C 1
ATOM 1504 O O . ILE A 1 176 ? 15.929 -1.636 -59.687 1.00 93.56 176 ILE A O 1
ATOM 1508 N N . THR A 1 177 ? 16.089 -3.778 -60.357 1.00 90.44 177 THR A N 1
ATOM 1509 C CA . THR A 1 177 ? 15.444 -4.359 -59.178 1.00 90.44 177 THR A CA 1
ATOM 1510 C C . THR A 1 177 ? 16.188 -3.975 -57.889 1.00 90.44 177 THR A C 1
ATOM 1512 O O . THR A 1 177 ? 15.566 -3.478 -56.948 1.00 90.44 177 THR A O 1
ATOM 1515 N N . GLY A 1 178 ? 17.522 -4.051 -57.863 1.00 93.00 178 GLY A N 1
ATOM 1516 C CA . GLY A 1 178 ? 18.328 -3.633 -56.712 1.00 93.00 178 GLY A CA 1
ATOM 1517 C C . GLY A 1 178 ? 18.149 -2.163 -56.321 1.00 93.00 178 GLY A C 1
ATOM 1518 O O . GLY A 1 178 ? 17.930 -1.851 -55.145 1.00 93.00 178 GLY A O 1
ATOM 1519 N N . ALA A 1 179 ? 18.152 -1.258 -57.304 1.00 93.06 179 ALA A N 1
ATOM 1520 C CA . ALA A 1 179 ? 17.925 0.168 -57.072 1.00 93.06 179 ALA A CA 1
ATOM 1521 C C . ALA A 1 179 ? 16.508 0.459 -56.541 1.00 93.06 179 ALA A C 1
ATOM 1523 O O . ALA A 1 179 ? 16.341 1.260 -55.614 1.00 93.06 179 ALA A O 1
ATOM 1524 N N . THR A 1 180 ? 15.485 -0.216 -57.080 1.00 95.00 180 THR A N 1
ATOM 1525 C CA . THR A 1 180 ? 14.096 -0.055 -56.612 1.00 95.00 180 THR A CA 1
ATOM 1526 C C . THR A 1 180 ? 13.903 -0.545 -55.174 1.00 95.00 180 THR A C 1
ATOM 1528 O O . THR A 1 180 ? 13.296 0.169 -54.371 1.00 95.00 180 THR A O 1
ATOM 1531 N N . LEU A 1 181 ? 14.472 -1.698 -54.804 1.00 93.62 181 LEU A N 1
ATOM 1532 C CA . LEU A 1 181 ? 14.403 -2.239 -53.440 1.00 93.62 181 LEU A CA 1
ATOM 1533 C C . LEU A 1 181 ? 15.144 -1.359 -52.429 1.00 93.62 181 LEU A C 1
ATOM 1535 O O . LEU A 1 181 ? 14.632 -1.095 -51.338 1.00 93.62 181 LEU A O 1
ATOM 1539 N N . GLN A 1 182 ? 16.311 -0.830 -52.803 1.00 93.75 182 GLN A N 1
ATOM 1540 C CA . GLN A 1 182 ? 17.047 0.118 -51.970 1.00 93.75 182 GLN A CA 1
ATOM 1541 C C . GLN A 1 182 ? 16.228 1.389 -51.700 1.00 93.75 182 GLN A C 1
ATOM 1543 O O . GLN A 1 182 ? 16.161 1.855 -50.559 1.00 93.75 182 GLN A O 1
ATOM 1548 N N . LEU A 1 183 ? 15.573 1.944 -52.723 1.00 94.62 183 LEU A N 1
ATOM 1549 C CA . LEU A 1 183 ? 14.715 3.119 -52.572 1.00 94.62 183 LEU A CA 1
ATOM 1550 C C . LEU A 1 183 ? 13.471 2.807 -51.722 1.00 94.62 183 LEU A C 1
ATOM 1552 O O . LEU A 1 183 ? 13.111 3.587 -50.833 1.00 94.62 183 LEU A O 1
ATOM 1556 N N . ALA A 1 184 ? 12.845 1.645 -51.925 1.00 94.56 184 ALA A N 1
ATOM 1557 C CA . ALA A 1 184 ? 11.717 1.178 -51.120 1.00 94.56 184 ALA A CA 1
ATOM 1558 C C . ALA A 1 184 ? 12.084 1.041 -49.628 1.00 94.56 184 ALA A C 1
ATOM 1560 O O . ALA A 1 184 ? 11.335 1.478 -48.750 1.00 94.56 184 ALA A O 1
ATOM 1561 N N . PHE A 1 185 ? 13.272 0.512 -49.324 1.00 93.50 185 PHE A N 1
ATOM 1562 C CA . PHE A 1 185 ? 13.765 0.399 -47.952 1.00 93.50 185 PHE A CA 1
ATOM 1563 C C . PHE A 1 185 ? 13.872 1.768 -47.260 1.00 93.50 185 PHE A C 1
ATOM 1565 O O . PHE A 1 185 ? 13.359 1.953 -46.151 1.00 93.50 185 PHE A O 1
ATOM 1572 N N . TRP A 1 186 ? 14.496 2.751 -47.917 1.00 93.31 186 TRP A N 1
ATOM 1573 C CA . TRP A 1 186 ? 14.675 4.085 -47.336 1.00 93.31 186 TRP A CA 1
ATOM 1574 C C . TRP A 1 186 ? 13.362 4.856 -47.203 1.00 93.31 186 TRP A C 1
ATOM 1576 O O . TRP A 1 186 ? 13.132 5.498 -46.178 1.00 93.31 186 TRP A O 1
ATOM 1586 N N . THR A 1 187 ? 12.466 4.758 -48.184 1.00 95.38 187 THR A N 1
ATOM 1587 C CA . THR A 1 187 ? 11.147 5.410 -48.113 1.00 95.38 187 THR A CA 1
ATOM 1588 C C . THR A 1 187 ? 10.294 4.861 -46.967 1.00 95.38 187 THR A C 1
ATOM 1590 O O . THR A 1 187 ? 9.669 5.638 -46.237 1.00 95.38 187 THR A O 1
ATOM 1593 N N . MET A 1 188 ? 10.332 3.547 -46.719 1.00 95.31 188 MET A N 1
ATOM 1594 C CA . MET A 1 188 ? 9.699 2.939 -45.544 1.00 95.31 188 MET A CA 1
ATOM 1595 C C . MET A 1 188 ? 10.283 3.498 -44.236 1.00 95.31 188 MET A C 1
ATOM 1597 O O . MET A 1 188 ? 9.530 3.860 -43.324 1.00 95.31 188 MET A O 1
ATOM 1601 N N . TRP A 1 189 ? 11.611 3.593 -44.136 1.00 91.38 189 TRP A N 1
ATOM 1602 C CA . TRP A 1 189 ? 12.285 4.131 -42.952 1.00 91.38 189 TRP A CA 1
ATOM 1603 C C . TRP A 1 189 ? 11.926 5.592 -42.679 1.00 91.38 189 TRP A C 1
ATOM 1605 O O . TRP A 1 189 ? 11.597 5.936 -41.542 1.00 91.38 189 TRP A O 1
ATOM 1615 N N . VAL A 1 190 ? 11.915 6.436 -43.713 1.00 94.06 190 VAL A N 1
ATOM 1616 C CA . VAL A 1 190 ? 11.516 7.848 -43.609 1.00 94.06 190 VAL A CA 1
ATOM 1617 C C . VAL A 1 190 ? 10.068 7.973 -43.133 1.00 94.06 190 VAL A C 1
ATOM 1619 O O . VAL A 1 190 ? 9.789 8.739 -42.211 1.00 94.06 190 VAL A O 1
ATOM 1622 N N . ASN A 1 191 ? 9.148 7.175 -43.682 1.00 95.00 191 ASN A N 1
ATOM 1623 C CA . ASN A 1 191 ? 7.749 7.162 -43.245 1.00 95.00 191 ASN A CA 1
ATOM 1624 C C . ASN A 1 191 ? 7.624 6.760 -41.762 1.00 95.00 191 ASN A C 1
ATOM 1626 O O . ASN A 1 191 ? 6.927 7.410 -40.979 1.00 95.00 191 ASN A O 1
ATOM 1630 N N . ARG A 1 192 ? 8.352 5.719 -41.335 1.00 92.94 192 ARG A N 1
ATOM 1631 C CA . ARG A 1 192 ? 8.361 5.284 -39.931 1.00 92.94 192 ARG A CA 1
ATOM 1632 C C . ARG A 1 192 ? 8.901 6.370 -39.000 1.00 92.94 192 ARG A C 1
ATOM 1634 O O . ARG A 1 192 ? 8.305 6.619 -37.952 1.00 92.94 192 ARG A O 1
ATOM 1641 N N . PHE A 1 193 ? 9.984 7.034 -39.395 1.00 92.06 193 PHE A N 1
ATOM 1642 C CA . PHE A 1 193 ? 10.565 8.140 -38.640 1.00 92.06 193 PHE A CA 1
ATOM 1643 C C . PHE A 1 193 ? 9.600 9.329 -38.530 1.00 92.06 193 PHE A C 1
ATOM 1645 O O . PHE A 1 193 ? 9.403 9.864 -37.438 1.00 92.06 193 PHE A O 1
ATOM 1652 N N . ALA A 1 194 ? 8.924 9.691 -39.624 1.00 94.31 194 ALA A N 1
ATOM 1653 C CA . ALA A 1 194 ? 7.915 10.747 -39.632 1.00 94.31 194 ALA A CA 1
ATOM 1654 C C . ALA A 1 194 ? 6.760 10.443 -38.661 1.00 94.31 194 ALA A C 1
ATOM 1656 O O . ALA A 1 194 ? 6.393 11.298 -37.852 1.00 94.31 194 ALA A O 1
ATOM 1657 N N . LYS A 1 195 ? 6.241 9.205 -38.660 1.00 94.50 195 LYS A N 1
ATOM 1658 C CA . LYS A 1 195 ? 5.211 8.767 -37.700 1.00 94.50 195 LYS A CA 1
ATOM 1659 C C . LYS A 1 195 ? 5.691 8.859 -36.252 1.00 94.50 195 LYS A C 1
ATOM 1661 O O . LYS A 1 195 ? 4.946 9.311 -35.382 1.00 94.50 195 LYS A O 1
ATOM 1666 N N . GLU A 1 196 ? 6.929 8.453 -35.971 1.00 93.75 196 GLU A N 1
ATOM 1667 C CA . GLU A 1 196 ? 7.492 8.565 -34.623 1.00 93.75 196 GLU A CA 1
ATOM 1668 C C . GLU A 1 196 ? 7.564 10.030 -34.163 1.00 93.75 196 GLU A C 1
ATOM 1670 O O . GLU A 1 196 ? 7.207 10.341 -33.021 1.00 93.75 196 GLU A O 1
ATOM 1675 N N . MET A 1 197 ? 7.963 10.942 -35.054 1.00 93.50 197 MET A N 1
ATOM 1676 C CA . MET A 1 197 ? 8.016 12.375 -34.759 1.00 93.50 197 MET A CA 1
ATOM 1677 C C . MET A 1 197 ? 6.631 12.988 -34.549 1.00 93.50 197 MET A C 1
ATOM 1679 O O . MET A 1 197 ? 6.451 13.719 -33.578 1.00 93.50 197 MET A O 1
ATOM 1683 N N . GLN A 1 198 ? 5.628 12.617 -35.347 1.00 93.19 198 GLN A N 1
ATOM 1684 C CA . GLN A 1 198 ? 4.237 13.040 -35.131 1.00 93.19 198 GLN A CA 1
ATOM 1685 C C . GLN A 1 198 ? 3.713 12.608 -33.753 1.00 93.19 198 GLN A C 1
ATOM 1687 O O . GLN A 1 198 ? 3.080 13.384 -33.033 1.00 93.19 198 GLN A O 1
ATOM 1692 N N . VAL A 1 199 ? 4.019 11.376 -33.329 1.00 92.81 199 VAL A N 1
ATOM 1693 C CA . VAL A 1 199 ? 3.653 10.894 -31.989 1.00 92.81 199 VAL A CA 1
ATOM 1694 C C . VAL A 1 199 ? 4.374 11.694 -30.899 1.00 92.81 199 VAL A C 1
ATOM 1696 O O . VAL A 1 199 ? 3.758 12.041 -29.884 1.00 92.81 199 VAL A O 1
ATOM 1699 N N . LYS A 1 200 ? 5.667 11.996 -31.079 1.00 90.56 200 LYS A N 1
ATOM 1700 C CA . LYS A 1 200 ? 6.439 12.826 -30.137 1.00 90.56 200 LYS A CA 1
ATOM 1701 C C . LYS A 1 200 ? 5.869 14.240 -30.038 1.00 90.56 200 LYS A C 1
ATOM 1703 O O . LYS A 1 200 ? 5.700 14.734 -28.925 1.00 90.56 200 LYS A O 1
ATOM 1708 N N . GLU A 1 201 ? 5.499 14.844 -31.159 1.00 91.44 201 GLU A N 1
ATOM 1709 C CA . GLU A 1 201 ? 4.868 16.161 -31.218 1.00 91.44 201 GLU A CA 1
ATOM 1710 C C . GLU A 1 201 ? 3.520 16.175 -30.482 1.00 91.44 201 GLU A C 1
ATOM 1712 O O . GLU A 1 201 ? 3.287 17.013 -29.607 1.00 91.44 201 GLU A O 1
ATOM 1717 N N . GLY A 1 202 ? 2.654 15.193 -30.748 1.00 87.75 202 GLY A N 1
ATOM 1718 C CA . GLY A 1 202 ? 1.372 15.061 -30.056 1.00 87.75 202 GLY A CA 1
ATOM 1719 C C . GLY A 1 202 ? 1.534 14.897 -28.540 1.00 87.75 202 GLY A C 1
ATOM 1720 O O . GLY A 1 202 ? 0.780 15.483 -27.758 1.00 87.75 202 GLY A O 1
ATOM 1721 N N . LYS A 1 203 ? 2.548 14.141 -28.096 1.00 84.75 203 LYS A N 1
ATOM 1722 C CA . LYS A 1 203 ? 2.895 14.016 -26.670 1.00 84.75 203 LYS A CA 1
ATOM 1723 C C . LYS A 1 203 ? 3.412 15.332 -26.087 1.00 84.75 203 LYS A C 1
ATOM 1725 O O . LYS A 1 203 ? 3.019 15.676 -24.973 1.00 84.75 203 LYS A O 1
ATOM 1730 N N . ALA A 1 204 ? 4.254 16.064 -26.818 1.00 84.12 204 ALA A N 1
ATOM 1731 C CA . ALA A 1 204 ? 4.791 17.352 -26.386 1.00 84.12 204 ALA A CA 1
ATOM 1732 C C . ALA A 1 204 ? 3.676 18.389 -26.183 1.00 84.12 204 ALA A C 1
ATOM 1734 O O . ALA A 1 204 ? 3.634 19.019 -25.131 1.00 84.12 204 ALA A O 1
ATOM 1735 N N . LYS A 1 205 ? 2.714 18.473 -27.112 1.00 83.38 205 LYS A N 1
ATOM 1736 C CA . LYS A 1 205 ? 1.542 19.366 -27.026 1.00 83.38 205 LYS A CA 1
ATOM 1737 C C . LYS A 1 205 ? 0.601 19.029 -25.861 1.00 83.38 205 LYS A C 1
ATOM 1739 O O . LYS A 1 205 ? 0.090 19.923 -25.196 1.00 83.38 205 LYS A O 1
ATOM 1744 N N . LYS A 1 206 ? 0.386 17.741 -25.562 1.00 79.19 206 LYS A N 1
ATOM 1745 C CA . LYS A 1 206 ? -0.493 17.299 -24.454 1.00 79.19 206 LYS A CA 1
ATOM 1746 C C . LYS A 1 206 ? 0.125 17.475 -23.061 1.00 79.19 206 LYS A C 1
ATOM 1748 O O . LYS A 1 206 ? -0.598 17.505 -22.066 1.00 79.19 206 LYS A O 1
ATOM 1753 N N . ARG A 1 207 ? 1.454 17.552 -22.962 1.00 73.81 207 ARG A N 1
ATOM 1754 C CA . ARG A 1 207 ? 2.180 17.659 -21.687 1.00 73.81 207 ARG A CA 1
ATOM 1755 C C . ARG A 1 207 ? 1.854 18.938 -20.889 1.00 73.81 207 ARG A C 1
ATOM 1757 O O . ARG A 1 207 ? 1.525 18.771 -19.715 1.00 73.81 207 ARG A O 1
ATOM 1764 N N . PRO A 1 208 ? 1.883 20.161 -21.461 1.00 75.69 208 PRO A N 1
ATOM 1765 C CA . PRO A 1 208 ? 1.514 21.383 -20.740 1.00 75.69 208 PRO A CA 1
ATOM 1766 C C . PRO A 1 208 ? 0.041 21.381 -20.311 1.00 75.69 208 PRO A C 1
ATOM 1768 O O . PRO A 1 208 ? -0.240 21.609 -19.140 1.00 75.69 208 PRO A O 1
ATOM 1771 N N . LEU A 1 209 ? -0.876 20.964 -21.193 1.00 73.19 209 LEU A N 1
ATOM 1772 C CA . LEU A 1 209 ? -2.312 20.857 -20.889 1.00 73.19 209 LEU A CA 1
ATOM 1773 C C . LEU A 1 209 ? -2.603 19.939 -19.691 1.00 73.19 209 LEU A C 1
ATOM 1775 O O . LEU A 1 209 ? -3.463 20.222 -18.860 1.00 73.19 209 LEU A O 1
ATOM 1779 N N . ASN A 1 210 ? -1.872 18.829 -19.571 1.00 71.25 210 ASN A N 1
ATOM 1780 C CA . ASN A 1 210 ? -2.009 17.924 -18.431 1.00 71.25 210 ASN A CA 1
ATOM 1781 C C . ASN A 1 210 ? -1.417 18.500 -17.136 1.00 71.25 210 ASN A C 1
ATOM 1783 O O . ASN A 1 210 ? -1.922 18.194 -16.056 1.00 71.25 210 ASN A O 1
ATOM 1787 N N . ILE A 1 211 ? -0.354 19.303 -17.224 1.00 72.94 211 ILE A N 1
ATOM 1788 C CA . ILE A 1 211 ? 0.229 19.996 -16.067 1.00 72.94 211 ILE A CA 1
ATOM 1789 C C . ILE A 1 211 ? -0.742 21.070 -15.565 1.00 72.94 211 ILE A C 1
ATOM 1791 O O . ILE A 1 211 ? -1.003 21.130 -14.367 1.00 72.94 211 ILE A O 1
ATOM 1795 N N . GLU A 1 212 ? -1.325 21.858 -16.467 1.00 72.50 212 GLU A N 1
ATOM 1796 C CA . GLU A 1 212 ? -2.336 22.874 -16.148 1.00 72.50 212 GLU A CA 1
ATOM 1797 C C . GLU A 1 212 ? -3.602 22.256 -15.554 1.00 72.50 212 GLU A C 1
ATOM 1799 O O . GLU A 1 212 ? -4.037 22.671 -14.481 1.00 72.50 212 GLU A O 1
ATOM 1804 N N . ARG A 1 213 ? -4.129 21.181 -16.160 1.00 69.88 213 ARG A N 1
ATOM 1805 C CA . ARG A 1 213 ? -5.246 20.421 -15.578 1.00 69.88 213 ARG A CA 1
ATOM 1806 C C . ARG A 1 213 ? -4.924 19.932 -14.172 1.00 69.88 213 ARG A C 1
ATOM 1808 O O . ARG A 1 213 ? -5.729 20.122 -13.269 1.00 69.88 213 ARG A O 1
ATOM 1815 N N . ARG A 1 214 ? -3.748 19.338 -13.949 1.00 66.38 214 ARG A N 1
ATOM 1816 C CA . ARG A 1 214 ? -3.353 18.885 -12.606 1.00 66.38 214 ARG A CA 1
ATOM 1817 C C . ARG A 1 214 ? -3.292 20.040 -11.611 1.00 66.38 214 ARG A C 1
ATOM 1819 O O . ARG A 1 214 ? -3.809 19.869 -10.521 1.00 66.38 214 ARG A O 1
ATOM 1826 N N . LYS A 1 215 ? -2.745 21.203 -11.984 1.00 67.25 215 LYS A N 1
ATOM 1827 C CA . LYS A 1 215 ? -2.749 22.401 -11.124 1.00 67.25 215 LYS A CA 1
ATOM 1828 C C . LYS A 1 215 ? -4.170 22.842 -10.763 1.00 67.25 215 LYS A C 1
ATOM 1830 O O . LYS A 1 215 ? -4.424 23.105 -9.597 1.00 67.25 215 LYS A O 1
ATOM 1835 N N . SER A 1 216 ? -5.103 22.835 -11.718 1.00 67.62 216 SER A N 1
ATOM 1836 C CA . SER A 1 216 ? -6.504 23.208 -11.453 1.00 67.62 216 SER A CA 1
ATOM 1837 C C . SER A 1 216 ? -7.230 22.268 -10.477 1.00 67.62 216 SER A C 1
ATOM 1839 O O . SER A 1 216 ? -8.133 22.707 -9.779 1.00 67.62 216 SER A O 1
ATOM 1841 N N . PHE A 1 217 ? -6.805 21.003 -10.359 1.00 60.34 217 PHE A N 1
ATOM 1842 C CA . PHE A 1 217 ? -7.355 20.055 -9.378 1.00 60.34 217 PHE A CA 1
ATOM 1843 C C . PHE A 1 217 ? -6.867 20.281 -7.936 1.00 60.34 217 PHE A C 1
ATOM 1845 O O . PHE A 1 217 ? -7.445 19.695 -7.029 1.00 60.34 217 PHE A O 1
ATOM 1852 N N . PHE A 1 218 ? -5.812 21.075 -7.722 1.00 53.91 218 PHE A N 1
ATOM 1853 C CA . PHE A 1 218 ? -5.256 21.362 -6.390 1.00 53.91 218 PHE A CA 1
ATOM 1854 C C . PHE A 1 218 ? -5.583 22.779 -5.883 1.00 53.91 218 PHE A C 1
ATOM 1856 O O . PHE A 1 218 ? -5.158 23.128 -4.788 1.00 53.91 218 PHE A O 1
ATOM 1863 N N . ILE A 1 219 ? -6.281 23.601 -6.679 1.00 54.25 219 ILE A N 1
ATOM 1864 C CA . ILE A 1 219 ? -6.644 24.997 -6.346 1.00 54.25 219 ILE A CA 1
ATOM 1865 C C . ILE A 1 219 ? -8.126 25.120 -5.912 1.00 54.25 219 ILE A C 1
ATOM 1867 O O . ILE A 1 219 ? -8.551 26.190 -5.490 1.00 54.25 219 ILE A O 1
ATOM 1871 N N . ASN A 1 220 ? -8.887 24.020 -5.933 1.00 41.88 220 ASN A N 1
ATOM 1872 C CA . ASN A 1 220 ? -10.225 23.907 -5.332 1.00 41.88 220 ASN A CA 1
ATOM 1873 C C . ASN A 1 220 ? -10.177 22.988 -4.110 1.00 41.88 220 ASN A C 1
ATOM 1875 O O . ASN A 1 220 ? -11.025 23.175 -3.214 1.00 41.88 220 ASN A O 1
#